Protein AF-A0A3G2S9X3-F1 (afdb_monomer_lite)

Structure (mmCIF, N/CA/C/O backbone):
data_AF-A0A3G2S9X3-F1
#
_entry.id   AF-A0A3G2S9X3-F1
#
loop_
_atom_site.group_PDB
_atom_site.id
_atom_site.type_symbol
_atom_site.label_atom_id
_atom_site.label_alt_id
_atom_site.label_comp_id
_atom_site.label_asym_id
_atom_site.label_entity_id
_atom_site.label_seq_id
_atom_site.pdbx_PDB_ins_code
_atom_site.Cartn_x
_atom_site.Cartn_y
_atom_site.Cartn_z
_atom_site.occupancy
_atom_site.B_iso_or_equiv
_atom_site.auth_seq_id
_atom_site.auth_comp_id
_atom_site.auth_asym_id
_atom_site.auth_atom_id
_atom_site.pdbx_PDB_model_num
ATOM 1 N N . MET A 1 1 ? -8.229 -11.318 -9.886 1.00 71.12 1 MET A N 1
ATOM 2 C CA . MET A 1 1 ? -8.737 -10.487 -8.772 1.00 71.12 1 MET A CA 1
ATOM 3 C C . MET A 1 1 ? -7.816 -9.281 -8.683 1.00 71.12 1 MET A C 1
ATOM 5 O O . MET A 1 1 ? -6.635 -9.478 -8.945 1.00 71.12 1 MET A O 1
ATOM 9 N N . ARG A 1 2 ? -8.326 -8.063 -8.443 1.00 91.00 2 ARG A N 1
ATOM 10 C CA . ARG A 1 2 ? -7.449 -6.894 -8.234 1.00 91.00 2 ARG A CA 1
ATOM 11 C C . ARG A 1 2 ? -6.650 -7.104 -6.945 1.00 91.00 2 ARG A C 1
ATOM 13 O O . ARG A 1 2 ? -7.137 -7.800 -6.057 1.00 91.00 2 ARG A O 1
ATOM 20 N N . ALA A 1 3 ? -5.446 -6.547 -6.879 1.00 94.81 3 ALA A N 1
ATOM 21 C CA . ALA A 1 3 ? -4.681 -6.557 -5.642 1.00 94.81 3 ALA A CA 1
ATOM 22 C C . ALA A 1 3 ? -5.363 -5.665 -4.596 1.00 94.81 3 ALA A C 1
ATOM 24 O O . ALA A 1 3 ? -6.013 -4.675 -4.946 1.00 94.81 3 ALA A O 1
ATOM 25 N N . GLU A 1 4 ? -5.216 -6.028 -3.329 1.00 97.75 4 GLU A N 1
ATOM 26 C CA . GLU A 1 4 ? -5.650 -5.228 -2.184 1.00 97.75 4 GLU A CA 1
ATOM 27 C C . GLU A 1 4 ? -4.461 -4.425 -1.634 1.00 97.75 4 GLU A C 1
ATOM 29 O O . GLU A 1 4 ? -3.294 -4.757 -1.858 1.00 97.75 4 GLU A O 1
ATOM 34 N N . TYR A 1 5 ? -4.743 -3.323 -0.947 1.00 98.19 5 TYR A N 1
ATOM 35 C CA . TYR A 1 5 ? -3.715 -2.395 -0.466 1.00 98.19 5 TYR A CA 1
ATOM 36 C C . TYR A 1 5 ? -3.790 -2.310 1.053 1.00 98.19 5 TYR A C 1
ATOM 38 O O . TYR A 1 5 ? -4.883 -2.207 1.600 1.00 98.19 5 TYR A O 1
ATOM 46 N N . ILE A 1 6 ? -2.651 -2.357 1.737 1.00 98.00 6 ILE A N 1
ATOM 47 C CA . ILE A 1 6 ? -2.575 -2.358 3.200 1.00 98.00 6 ILE A CA 1
ATOM 48 C C . ILE A 1 6 ? -1.717 -1.180 3.644 1.00 98.00 6 ILE A C 1
ATOM 50 O O . ILE A 1 6 ? -0.572 -1.048 3.221 1.00 98.00 6 ILE A O 1
ATOM 54 N N . ILE A 1 7 ? -2.265 -0.337 4.506 1.00 96.00 7 ILE A N 1
ATOM 55 C CA . ILE A 1 7 ? -1.571 0.774 5.142 1.00 96.00 7 ILE A CA 1
ATOM 56 C C . ILE A 1 7 ? -1.392 0.409 6.612 1.00 96.00 7 ILE A C 1
ATOM 58 O O . ILE A 1 7 ? -2.348 0.491 7.384 1.00 96.00 7 ILE A O 1
ATOM 62 N N . GLU A 1 8 ? -0.179 0.014 6.997 1.00 93.94 8 GLU A N 1
ATOM 63 C CA . GLU A 1 8 ? 0.153 -0.164 8.410 1.00 93.94 8 GLU A CA 1
ATOM 64 C C . GLU A 1 8 ? 0.336 1.218 9.034 1.00 93.94 8 GLU A C 1
ATOM 66 O O . GLU A 1 8 ? 1.231 1.984 8.655 1.00 93.94 8 GLU A O 1
ATOM 71 N N . HIS A 1 9 ? -0.539 1.556 9.976 1.00 89.56 9 HIS A N 1
ATOM 72 C CA . HIS A 1 9 ? -0.408 2.761 10.772 1.00 89.56 9 HIS A CA 1
ATOM 73 C C . HIS A 1 9 ? 0.752 2.588 11.760 1.00 89.56 9 HIS A C 1
ATOM 75 O O . HIS A 1 9 ? 0.787 1.626 12.519 1.00 89.56 9 HIS A O 1
ATOM 81 N N . MET A 1 10 ? 1.734 3.491 11.721 1.00 81.88 10 MET A N 1
ATOM 82 C CA . MET A 1 10 ? 2.989 3.360 12.481 1.00 81.88 10 MET A CA 1
ATOM 83 C C . MET A 1 10 ? 3.219 4.522 13.449 1.00 81.88 10 MET A C 1
ATOM 85 O O . MET A 1 10 ? 4.367 4.842 13.758 1.00 81.88 10 MET A O 1
ATOM 89 N N . GLU A 1 11 ? 2.148 5.180 13.889 1.00 75.12 11 GLU A N 1
ATOM 90 C CA . GLU A 1 11 ? 2.255 6.233 14.895 1.00 75.12 11 GLU A CA 1
ATOM 91 C C . GLU A 1 11 ? 2.205 5.658 16.307 1.00 75.12 11 GLU A C 1
ATOM 93 O O . GLU A 1 11 ? 1.499 4.689 16.594 1.00 75.12 11 GLU A O 1
ATOM 98 N N . GLU A 1 12 ? 2.985 6.272 17.191 1.00 64.56 12 GLU A N 1
ATOM 99 C CA . GLU A 1 12 ? 2.954 5.988 18.619 1.00 64.56 12 GLU A CA 1
ATOM 100 C C . GLU A 1 12 ? 1.709 6.652 19.218 1.00 64.56 12 GLU A C 1
ATOM 102 O O . GLU A 1 12 ? 1.729 7.819 19.606 1.00 64.56 12 GLU A O 1
ATOM 107 N N . ASP A 1 13 ? 0.608 5.909 19.274 1.00 62.22 13 ASP A N 1
ATOM 108 C CA . ASP A 1 13 ? -0.580 6.325 20.012 1.00 62.22 13 ASP A CA 1
ATOM 109 C C . ASP A 1 13 ? -0.404 5.948 21.496 1.00 62.22 13 ASP A C 1
ATOM 111 O O . ASP A 1 13 ? -0.333 4.768 21.853 1.00 62.22 13 ASP A O 1
ATOM 115 N N . GLU A 1 14 ? -0.342 6.942 22.388 1.00 59.84 14 GLU A N 1
ATOM 116 C CA . GLU A 1 14 ? -0.457 6.687 23.827 1.00 59.84 14 GLU A CA 1
ATOM 117 C C . GLU A 1 14 ? -1.850 6.081 24.118 1.00 59.84 14 GLU A C 1
ATOM 119 O O . GLU A 1 14 ? -2.853 6.667 23.707 1.00 59.84 14 GLU A O 1
ATOM 124 N N . PRO A 1 15 ? -1.961 4.946 24.842 1.00 58.59 15 PRO A N 1
ATOM 125 C CA . PRO A 1 15 ? -3.217 4.188 24.958 1.00 58.59 15 PRO A CA 1
ATOM 126 C C . PRO A 1 15 ? -4.421 4.976 25.494 1.00 58.59 15 PRO A C 1
ATOM 128 O O . PRO A 1 15 ? -5.562 4.645 25.183 1.00 58.59 15 PRO A O 1
ATOM 131 N N . GLU A 1 16 ? -4.157 6.006 26.299 1.00 60.56 16 GLU A N 1
ATOM 132 C CA . GLU A 1 16 ? -5.159 6.858 26.952 1.00 60.56 16 GLU A CA 1
ATOM 133 C C . GLU A 1 16 ? -5.215 8.276 26.352 1.00 60.56 16 GLU A C 1
ATOM 135 O O . GLU A 1 16 ? -6.002 9.115 26.798 1.00 60.56 16 GLU A O 1
ATOM 140 N N . ALA A 1 17 ? -4.371 8.578 25.359 1.00 61.97 17 ALA A N 1
ATOM 141 C CA . ALA A 1 17 ? -4.366 9.878 24.707 1.00 61.97 17 ALA A CA 1
ATOM 142 C C . ALA A 1 17 ? -5.480 9.965 23.650 1.00 61.97 17 ALA A C 1
ATOM 144 O O . ALA A 1 17 ? -5.830 8.971 23.006 1.00 61.97 17 ALA A O 1
ATOM 145 N N . PRO A 1 18 ? -6.064 11.159 23.440 1.00 62.41 18 PRO A N 1
ATOM 146 C CA . PRO A 1 18 ? -6.978 11.369 22.327 1.00 62.41 18 PRO A CA 1
ATOM 147 C C . PRO A 1 18 ? -6.265 11.086 21.003 1.00 62.41 18 PRO A C 1
ATOM 149 O O . PRO A 1 18 ? -5.075 11.369 20.871 1.00 62.41 18 PRO A O 1
ATOM 152 N N . ALA A 1 19 ? -7.012 10.584 20.015 1.00 65.00 19 ALA A N 1
ATOM 153 C CA . ALA A 1 19 ? -6.486 10.330 18.677 1.00 65.00 19 ALA A CA 1
ATOM 154 C C . ALA A 1 19 ? -5.770 11.578 18.150 1.00 65.00 19 ALA A C 1
ATOM 156 O O . ALA A 1 19 ? -6.412 12.596 17.866 1.00 65.00 19 ALA A O 1
ATOM 157 N N . HIS A 1 20 ? -4.449 11.507 18.005 1.00 66.81 20 HIS A N 1
ATOM 158 C CA . HIS A 1 20 ? -3.678 12.579 17.397 1.00 66.81 20 HIS A CA 1
ATOM 159 C C . HIS A 1 20 ? -3.502 12.278 15.911 1.00 66.81 20 HIS A C 1
ATOM 161 O O . HIS A 1 20 ? -2.420 11.963 15.425 1.00 66.81 20 HIS A O 1
ATOM 167 N N . PHE A 1 21 ? -4.610 12.370 15.180 1.00 72.00 21 PHE A N 1
ATOM 168 C CA . PHE A 1 21 ? -4.613 12.167 13.740 1.00 72.00 21 PHE A CA 1
ATOM 169 C C . PHE A 1 21 ? -4.609 13.530 13.040 1.00 72.00 21 PHE A C 1
ATOM 171 O O . PHE A 1 21 ? -5.655 14.190 12.978 1.00 72.00 21 PHE A O 1
ATOM 178 N N . PRO A 1 22 ? -3.454 14.024 12.558 1.00 77.50 22 PRO A N 1
ATOM 179 C CA . PRO A 1 22 ? -3.394 15.368 12.016 1.00 77.50 22 PRO A CA 1
ATOM 180 C C . PRO A 1 22 ? -4.276 15.466 10.756 1.00 77.50 22 PRO A C 1
ATOM 182 O O . PRO A 1 22 ? -4.321 14.523 9.961 1.00 77.50 22 PRO A O 1
ATOM 185 N N . PRO A 1 23 ? -4.965 16.600 10.514 1.00 81.12 23 PRO A N 1
ATOM 186 C CA . PRO A 1 23 ? -5.932 16.712 9.417 1.00 81.12 23 PRO A CA 1
ATOM 187 C C . PRO A 1 23 ? -5.382 16.353 8.033 1.00 81.12 23 PRO A C 1
ATOM 189 O O . PRO A 1 23 ? -6.117 15.859 7.183 1.00 81.12 23 PRO A O 1
ATOM 192 N N . TRP A 1 24 ? -4.091 16.583 7.798 1.00 82.75 24 TRP A N 1
ATOM 193 C CA . TRP A 1 24 ? -3.445 16.259 6.531 1.00 82.75 24 TRP A CA 1
ATOM 194 C C . TRP A 1 24 ? -3.294 14.744 6.314 1.00 82.75 24 TRP A C 1
ATOM 196 O O . TRP A 1 24 ? -3.489 14.288 5.191 1.00 82.75 24 TRP A O 1
ATOM 206 N N . ALA A 1 25 ? -3.066 13.948 7.366 1.00 83.31 25 ALA A N 1
ATOM 207 C CA . ALA A 1 25 ? -2.985 12.488 7.253 1.00 83.31 25 ALA A CA 1
ATOM 208 C C . ALA A 1 25 ? -4.346 11.899 6.847 1.00 83.31 25 ALA A C 1
ATOM 210 O O . ALA A 1 25 ? -4.430 10.943 6.077 1.00 83.31 25 ALA A O 1
ATOM 211 N N . LEU A 1 26 ? -5.438 12.536 7.287 1.00 85.56 26 LEU A N 1
ATOM 212 C CA . LEU A 1 26 ? -6.794 12.175 6.868 1.00 85.56 26 LEU A CA 1
ATOM 213 C C . LEU A 1 26 ? -7.038 12.481 5.398 1.00 85.56 26 LEU A C 1
ATOM 215 O O . LEU A 1 26 ? -7.722 11.715 4.716 1.00 85.56 26 LEU A O 1
ATOM 219 N N . LEU A 1 27 ? -6.484 13.583 4.899 1.00 87.12 27 LEU A N 1
ATOM 220 C CA . LEU A 1 27 ? -6.549 13.894 3.478 1.00 87.12 27 LEU A CA 1
ATOM 221 C C . LEU A 1 27 ? -5.772 12.861 2.658 1.00 87.12 27 LEU A C 1
ATOM 223 O O . LEU A 1 27 ? -6.324 12.380 1.673 1.00 87.12 27 LEU A O 1
ATOM 227 N N . GLU A 1 28 ? -4.578 12.451 3.092 1.00 89.50 28 GLU A N 1
ATOM 228 C CA . GLU A 1 28 ? -3.811 11.392 2.421 1.00 89.50 28 GLU A CA 1
ATOM 229 C C . GLU A 1 28 ? -4.573 10.063 2.390 1.00 89.50 28 GLU A C 1
ATOM 231 O O . GLU A 1 28 ? -4.748 9.476 1.324 1.00 89.50 28 GLU A O 1
ATOM 236 N N . TYR A 1 29 ? -5.118 9.619 3.524 1.00 91.25 29 TYR A N 1
ATOM 237 C CA . TYR A 1 29 ? -5.903 8.381 3.593 1.00 91.25 29 TYR A CA 1
ATOM 238 C C . TYR A 1 29 ? -7.110 8.401 2.658 1.00 91.25 29 TYR A C 1
ATOM 240 O O . TYR A 1 29 ? -7.372 7.440 1.935 1.00 91.25 29 TYR A O 1
ATOM 248 N N . ARG A 1 30 ? -7.837 9.519 2.621 1.00 89.75 30 ARG A N 1
ATOM 249 C CA . ARG A 1 30 ? -8.960 9.689 1.694 1.00 89.75 30 ARG A CA 1
ATOM 250 C C . ARG A 1 30 ? -8.488 9.709 0.241 1.00 89.75 30 ARG A C 1
ATOM 252 O O . ARG A 1 30 ? -9.157 9.144 -0.622 1.00 89.75 30 ARG A O 1
ATOM 259 N N . HIS A 1 31 ? -7.344 10.327 -0.037 1.00 90.50 31 HIS A N 1
ATOM 260 C CA . HIS A 1 31 ? -6.774 10.403 -1.377 1.00 90.50 31 HIS A CA 1
ATOM 261 C C . HIS A 1 31 ? -6.345 9.029 -1.903 1.00 90.50 31 HIS A C 1
ATOM 263 O O . HIS A 1 31 ? -6.630 8.714 -3.060 1.00 90.50 31 HIS A O 1
ATOM 269 N N . MET A 1 32 ? -5.789 8.166 -1.044 1.00 93.69 32 MET A N 1
ATOM 270 C CA . MET A 1 32 ? -5.475 6.770 -1.376 1.00 93.69 32 MET A CA 1
ATOM 271 C C . MET A 1 32 ? -6.695 6.033 -1.933 1.00 93.69 32 MET A C 1
ATOM 273 O O . MET A 1 32 ? -6.597 5.375 -2.968 1.00 93.69 32 MET A O 1
ATOM 277 N N . LEU A 1 33 ? -7.869 6.192 -1.310 1.00 93.88 33 LEU A N 1
ATOM 278 C CA . LEU A 1 33 ? -9.096 5.546 -1.787 1.00 93.88 33 LEU A CA 1
ATOM 279 C C . LEU A 1 33 ? -9.441 5.964 -3.219 1.00 93.88 33 LEU A C 1
ATOM 281 O O . LEU A 1 33 ? -9.887 5.139 -4.018 1.00 93.88 33 LEU A O 1
ATOM 285 N N . TYR A 1 34 ? -9.212 7.228 -3.566 1.00 91.62 34 TYR A N 1
ATOM 286 C CA . TYR A 1 34 ? -9.429 7.724 -4.920 1.00 91.62 34 TYR A CA 1
ATOM 287 C C . TYR A 1 34 ? -8.356 7.275 -5.906 1.00 91.62 34 TYR A C 1
ATOM 289 O O . TYR A 1 34 ? -8.697 6.955 -7.039 1.00 91.62 34 TYR A O 1
ATOM 297 N N . HIS A 1 35 ? -7.087 7.225 -5.500 1.00 91.62 35 HIS A N 1
ATOM 298 C CA . HIS A 1 35 ? -6.012 6.690 -6.336 1.00 91.62 35 HIS A CA 1
ATOM 299 C C . HIS A 1 35 ? -6.238 5.224 -6.706 1.00 91.62 35 HIS A C 1
ATOM 301 O O . HIS A 1 35 ? -6.031 4.842 -7.860 1.00 91.62 35 HIS A O 1
ATOM 307 N N . VAL A 1 36 ? -6.688 4.419 -5.742 1.00 94.12 36 VAL A N 1
ATOM 308 C CA . VAL A 1 36 ? -6.965 2.995 -5.948 1.00 94.12 36 VAL A CA 1
ATOM 309 C C . VAL A 1 36 ? -8.227 2.782 -6.785 1.00 94.12 36 VAL A C 1
ATOM 311 O O . VAL A 1 36 ? -8.222 1.976 -7.720 1.00 94.12 36 VAL A O 1
ATOM 314 N N . GLY A 1 37 ? -9.304 3.507 -6.477 1.00 92.75 37 GLY A N 1
ATOM 315 C CA . GLY A 1 37 ? -10.572 3.436 -7.201 1.00 92.75 37 GLY A CA 1
ATOM 316 C C . GLY A 1 37 ? -11.391 2.156 -6.963 1.00 92.75 37 GLY A C 1
ATOM 317 O O . GLY A 1 37 ? -10.935 1.182 -6.361 1.00 92.75 37 GLY A O 1
ATOM 318 N N . GLU A 1 38 ? -12.637 2.152 -7.441 1.00 93.12 38 GLU A N 1
ATOM 319 C CA . GLU A 1 38 ? -13.632 1.103 -7.154 1.00 93.12 38 GLU A CA 1
ATOM 320 C C . GLU A 1 38 ? -13.230 -0.326 -7.577 1.00 93.12 38 GLU A C 1
ATOM 322 O O . GLU A 1 38 ? -12.599 -0.541 -8.607 1.00 93.12 38 GLU A O 1
ATOM 327 N N . GLY A 1 39 ? -13.674 -1.339 -6.824 1.00 93.38 39 GLY A N 1
ATOM 328 C CA . GLY A 1 39 ? -13.473 -2.757 -7.172 1.00 93.38 39 GLY A CA 1
ATOM 329 C C . GLY A 1 39 ? -12.304 -3.447 -6.462 1.00 93.38 39 GLY A C 1
ATOM 330 O O . GLY A 1 39 ? -11.973 -4.576 -6.814 1.00 93.38 39 GLY A O 1
ATOM 331 N N . THR A 1 40 ? -11.706 -2.790 -5.470 1.00 95.62 40 THR A N 1
ATOM 332 C CA . THR A 1 40 ? -10.766 -3.383 -4.507 1.00 95.62 40 THR A CA 1
ATOM 333 C C . THR A 1 40 ? -10.899 -2.691 -3.140 1.00 95.62 40 THR A C 1
ATOM 335 O O . THR A 1 40 ? -11.741 -1.792 -2.982 1.00 95.62 40 THR A O 1
ATOM 338 N N . THR A 1 41 ? -10.099 -3.122 -2.166 1.00 97.25 41 THR A N 1
ATOM 339 C CA . THR A 1 41 ? -10.134 -2.674 -0.772 1.00 97.25 41 THR A CA 1
ATOM 340 C C . THR A 1 41 ? -8.782 -2.109 -0.339 1.00 97.25 41 THR A C 1
ATOM 342 O O . THR A 1 41 ? -7.725 -2.637 -0.691 1.00 97.25 41 THR A O 1
ATOM 345 N N . VAL A 1 42 ? -8.832 -1.024 0.436 1.00 97.31 42 VAL A N 1
ATOM 346 C CA . VAL A 1 42 ? -7.700 -0.499 1.206 1.00 97.31 42 VAL A CA 1
ATOM 347 C C . VAL A 1 42 ? -7.914 -0.830 2.685 1.00 97.31 42 VAL A C 1
ATOM 349 O O . VAL A 1 42 ? -8.914 -0.426 3.278 1.00 97.31 42 VAL A O 1
ATOM 352 N N . HIS A 1 43 ? -6.991 -1.574 3.279 1.00 97.56 43 HIS A N 1
ATOM 353 C CA . HIS A 1 43 ? -7.000 -1.952 4.688 1.00 97.56 43 HIS A CA 1
ATOM 354 C C . HIS A 1 43 ? -6.094 -0.998 5.456 1.00 97.56 43 HIS A C 1
ATOM 356 O O . HIS A 1 43 ? -4.914 -0.891 5.141 1.00 97.56 43 HIS A O 1
ATOM 362 N N . PHE A 1 44 ? -6.627 -0.323 6.466 1.00 95.12 44 PHE A N 1
ATOM 363 C CA . PHE A 1 44 ? -5.832 0.456 7.411 1.00 95.12 44 PHE A CA 1
ATOM 364 C C . PHE A 1 44 ? -5.675 -0.372 8.683 1.00 95.12 44 PHE A C 1
ATOM 366 O O . PHE A 1 44 ? -6.674 -0.694 9.326 1.00 95.12 44 PHE A O 1
ATOM 373 N N . THR A 1 45 ? -4.447 -0.766 9.001 1.00 95.25 45 THR A N 1
ATOM 374 C CA . THR A 1 45 ? -4.110 -1.715 10.072 1.00 95.25 45 THR A CA 1
ATOM 375 C C . THR A 1 45 ? -3.301 -1.046 11.176 1.00 95.25 45 THR A C 1
ATOM 377 O O . THR A 1 45 ? -2.811 0.068 10.999 1.00 95.25 45 THR A O 1
ATOM 380 N N . ALA A 1 46 ? -3.179 -1.723 12.322 1.00 92.25 46 ALA A N 1
ATOM 381 C CA . ALA A 1 46 ? -2.481 -1.237 13.515 1.00 92.25 46 ALA A CA 1
ATOM 382 C C . ALA A 1 46 ? -3.002 0.115 14.046 1.00 92.25 46 ALA A C 1
ATOM 384 O O . ALA A 1 46 ? -2.252 0.920 14.594 1.00 92.25 46 ALA A O 1
ATOM 385 N N . LEU A 1 47 ? -4.301 0.385 13.889 1.00 89.31 47 LEU A N 1
ATOM 386 C CA . LEU A 1 47 ? -4.919 1.599 14.418 1.00 89.31 47 LEU A CA 1
ATOM 387 C C . LEU A 1 47 ? -5.202 1.452 15.917 1.00 89.31 47 LEU A C 1
ATOM 389 O O . LEU A 1 47 ? -5.769 0.451 16.358 1.00 89.31 47 LEU A O 1
ATOM 393 N N . SER A 1 48 ? -4.908 2.483 16.711 1.00 86.69 48 SER A N 1
ATOM 394 C CA . SER A 1 48 ? -5.415 2.534 18.083 1.00 86.69 48 SER A CA 1
ATOM 395 C C . SER A 1 48 ? -6.942 2.620 18.112 1.00 86.69 48 SER A C 1
ATOM 397 O O . SER A 1 48 ? -7.605 2.988 17.134 1.00 86.69 48 SER A O 1
ATOM 399 N N . ARG A 1 49 ? -7.530 2.333 19.279 1.00 84.06 49 ARG A N 1
ATOM 400 C CA . ARG A 1 49 ? -8.979 2.459 19.462 1.00 84.06 49 ARG A CA 1
ATOM 401 C C . ARG A 1 49 ? -9.469 3.883 19.185 1.00 84.06 49 ARG A C 1
ATOM 403 O O . ARG A 1 49 ? -10.501 4.050 18.538 1.00 84.06 49 ARG A O 1
ATOM 410 N N . ALA A 1 50 ? -8.715 4.884 19.634 1.00 82.44 50 ALA A N 1
ATOM 411 C CA . ALA A 1 50 ? -9.037 6.284 19.403 1.00 82.44 50 ALA A CA 1
ATOM 412 C C . ALA A 1 50 ? -8.996 6.624 17.900 1.00 82.44 50 ALA A C 1
ATOM 414 O O . ALA A 1 50 ? -9.923 7.255 17.384 1.00 82.44 50 ALA A O 1
ATOM 415 N N . SER A 1 51 ? -7.969 6.155 17.183 1.00 85.50 51 SER A N 1
ATOM 416 C CA . SER A 1 51 ? -7.822 6.354 15.736 1.00 85.50 51 SER A CA 1
ATOM 417 C C . SER A 1 51 ? -8.939 5.674 14.935 1.00 85.50 51 SER A C 1
ATOM 419 O O . SER A 1 51 ? -9.458 6.269 13.991 1.00 85.50 51 SER A O 1
ATOM 421 N N . LEU A 1 52 ? -9.390 4.479 15.338 1.00 88.38 52 LEU A N 1
ATOM 422 C CA . LEU A 1 52 ? -10.539 3.805 14.719 1.00 88.38 52 LEU A CA 1
ATOM 423 C C . LEU A 1 52 ? -11.824 4.631 14.806 1.00 88.38 52 LEU A C 1
ATOM 425 O O . LEU A 1 52 ? -12.496 4.830 13.792 1.00 88.38 52 LEU A O 1
ATOM 429 N N . ASP A 1 53 ? -12.169 5.112 16.002 1.00 84.88 53 ASP A N 1
ATOM 430 C CA . ASP A 1 53 ? -13.398 5.880 16.212 1.00 84.88 53 ASP A CA 1
ATOM 431 C C . ASP A 1 53 ? -13.348 7.211 15.426 1.00 84.88 53 ASP A C 1
ATOM 433 O O . ASP A 1 53 ? -14.319 7.576 14.753 1.00 84.88 53 ASP A O 1
ATOM 437 N N . ALA A 1 54 ? -12.191 7.888 15.414 1.00 84.19 54 ALA A N 1
ATOM 438 C CA . ALA A 1 54 ? -11.975 9.119 14.650 1.00 84.19 54 ALA A CA 1
ATOM 439 C C . ALA A 1 54 ? -12.063 8.905 13.128 1.00 84.19 54 ALA A C 1
ATOM 441 O O . ALA A 1 54 ? -12.730 9.672 12.427 1.00 84.19 54 ALA A O 1
ATOM 442 N N . LEU A 1 55 ? -11.427 7.853 12.601 1.00 87.50 55 LEU A N 1
ATOM 443 C CA . LEU A 1 55 ? -11.447 7.532 11.173 1.00 87.50 55 LEU A CA 1
ATOM 444 C C . LEU A 1 55 ? -12.828 7.068 10.711 1.00 87.50 55 LEU A C 1
ATOM 446 O O . LEU A 1 55 ? -13.255 7.442 9.618 1.00 87.50 55 LEU A O 1
ATOM 450 N N . HIS A 1 56 ? -13.564 6.319 11.537 1.00 87.88 56 HIS A N 1
ATOM 451 C CA . HIS A 1 56 ? -14.945 5.953 11.234 1.00 87.88 56 HIS A CA 1
ATOM 452 C C . HIS A 1 56 ? -15.837 7.178 11.061 1.00 87.88 56 HIS A C 1
ATOM 454 O O . HIS A 1 56 ? -16.605 7.241 10.098 1.00 87.88 56 HIS A O 1
ATOM 460 N N . GLU A 1 57 ? -15.740 8.149 11.967 1.00 85.94 57 GLU A N 1
ATOM 461 C CA . GLU A 1 57 ? -16.514 9.382 11.858 1.00 85.94 57 GLU A CA 1
ATOM 462 C C . GLU A 1 57 ? -16.070 10.210 10.649 1.00 85.94 57 GLU A C 1
ATOM 464 O O . GLU A 1 57 ? -16.894 10.639 9.839 1.00 85.94 57 GLU A O 1
ATOM 469 N N . ALA A 1 58 ? -14.760 10.355 10.453 1.00 84.69 58 ALA A N 1
ATOM 470 C CA . ALA A 1 58 ? -14.223 11.078 9.316 1.00 84.69 58 ALA A CA 1
ATOM 471 C C . ALA A 1 58 ? -14.660 10.458 7.979 1.00 84.69 58 ALA A C 1
ATOM 473 O O . ALA A 1 58 ? -15.081 11.175 7.076 1.00 84.69 58 ALA A O 1
ATOM 474 N N . PHE A 1 59 ? -14.612 9.139 7.812 1.00 83.50 59 PHE A N 1
ATOM 475 C CA . PHE A 1 59 ? -14.926 8.498 6.530 1.00 83.50 59 PHE A CA 1
ATOM 476 C C . PHE A 1 59 ? -16.436 8.433 6.240 1.00 83.50 59 PHE A C 1
ATOM 478 O O . PHE A 1 59 ? -16.821 8.219 5.091 1.00 83.50 59 PHE A O 1
ATOM 485 N N . ARG A 1 60 ? -17.302 8.664 7.238 1.00 82.62 60 ARG A N 1
ATOM 486 C CA . ARG A 1 60 ? -18.750 8.856 7.027 1.00 82.62 60 ARG A CA 1
ATOM 487 C C . ARG A 1 60 ? -19.087 10.203 6.408 1.00 82.62 60 ARG A C 1
ATOM 489 O O . ARG A 1 60 ? -20.127 10.330 5.762 1.00 82.62 60 ARG A O 1
ATOM 496 N N . GLN A 1 61 ? -18.242 11.208 6.616 1.00 79.88 61 GLN A N 1
ATOM 497 C CA . GLN A 1 61 ? -18.462 12.510 6.009 1.00 79.88 61 GLN A CA 1
ATOM 498 C C . GLN A 1 61 ? -18.301 12.396 4.489 1.00 79.88 61 GLN A C 1
ATOM 500 O O . GLN A 1 61 ? -17.326 11.800 4.020 1.00 79.88 61 GLN A O 1
ATOM 505 N N . PRO A 1 62 ? -19.232 12.967 3.707 1.00 70.88 62 PRO A N 1
ATOM 506 C CA . PRO A 1 62 ? -19.162 12.902 2.260 1.00 70.88 62 PRO A CA 1
ATOM 507 C C . PRO A 1 62 ? -17.858 13.533 1.777 1.00 70.88 62 PRO A C 1
ATOM 509 O O . PRO A 1 62 ? -17.524 14.671 2.111 1.00 70.88 62 PRO A O 1
ATOM 512 N N . LEU A 1 63 ? -17.119 12.770 0.982 1.00 66.31 63 LEU A N 1
ATOM 513 C CA . LEU A 1 63 ? -15.937 13.266 0.302 1.00 66.31 63 LEU A CA 1
ATOM 514 C C . LEU A 1 63 ? -16.366 14.200 -0.839 1.00 66.31 63 LEU A C 1
ATOM 516 O O . LEU A 1 63 ? -17.414 13.963 -1.453 1.00 66.31 63 LEU A O 1
ATOM 520 N N . PRO A 1 64 ? -15.579 15.243 -1.161 1.00 68.19 64 PRO A N 1
ATOM 521 C CA . PRO A 1 64 ? -15.822 16.039 -2.353 1.00 68.19 64 PRO A CA 1
ATOM 522 C C . PRO A 1 64 ? -15.938 15.113 -3.570 1.00 68.19 64 PRO A C 1
ATOM 524 O O . PRO A 1 64 ? -15.098 14.223 -3.729 1.00 68.19 64 PRO A O 1
ATOM 527 N N . PRO A 1 65 ? -16.960 15.277 -4.422 1.00 66.25 65 PRO A N 1
ATOM 528 C CA . PRO A 1 65 ? -17.106 14.434 -5.594 1.00 66.25 65 PRO A CA 1
ATOM 529 C C . PRO A 1 65 ? -15.906 14.653 -6.518 1.00 66.25 65 PRO A C 1
ATOM 531 O O . PRO A 1 65 ? -15.784 15.686 -7.175 1.00 66.25 65 PRO A O 1
ATOM 534 N N . LEU A 1 66 ? -15.008 13.671 -6.557 1.00 72.88 66 LEU A N 1
ATOM 535 C CA . LEU A 1 66 ? -14.028 13.537 -7.622 1.00 72.88 66 LEU A CA 1
ATOM 536 C C . LEU A 1 66 ? -14.662 12.770 -8.783 1.00 72.88 66 LEU A C 1
ATOM 538 O O . LEU A 1 66 ? -15.671 12.081 -8.635 1.00 72.88 66 LEU A O 1
ATOM 542 N N . THR A 1 67 ? -14.060 12.885 -9.960 1.00 69.50 67 THR A N 1
ATOM 543 C CA . THR A 1 67 ? -14.541 12.235 -11.189 1.00 69.50 67 THR A CA 1
ATOM 544 C C . THR A 1 67 ? -14.527 10.705 -11.116 1.00 69.50 67 THR A C 1
ATOM 546 O O . THR A 1 67 ? -15.209 10.053 -11.903 1.00 69.50 67 THR A O 1
ATOM 549 N N . GLN A 1 68 ? -13.775 10.131 -10.172 1.00 79.25 68 GLN A N 1
ATOM 550 C CA . GLN A 1 68 ? -13.625 8.694 -9.955 1.00 79.25 68 GLN A CA 1
ATOM 551 C C . GLN A 1 68 ? -14.256 8.256 -8.630 1.00 79.25 68 GLN A C 1
ATOM 553 O O . GLN A 1 68 ? -14.163 8.955 -7.619 1.00 79.25 68 GLN A O 1
ATOM 558 N N . LYS A 1 69 ? -14.876 7.072 -8.626 1.00 88.88 69 LYS A N 1
ATOM 559 C CA . LYS A 1 69 ? -15.402 6.457 -7.404 1.00 88.88 69 LYS A CA 1
ATOM 560 C C . LYS A 1 69 ? -14.258 5.892 -6.556 1.00 88.88 69 LYS A C 1
ATOM 562 O O . LYS A 1 69 ? -13.371 5.253 -7.126 1.00 88.88 69 LYS A O 1
ATOM 567 N N . PRO A 1 70 ? -14.286 6.078 -5.227 1.00 91.88 70 PRO A N 1
ATOM 568 C CA . PRO A 1 70 ? -13.239 5.578 -4.348 1.00 91.88 70 PRO A CA 1
ATOM 569 C C . PRO A 1 70 ? -13.289 4.049 -4.201 1.00 91.88 70 PRO A C 1
ATOM 571 O O . PRO A 1 70 ? -14.321 3.410 -4.428 1.00 91.88 70 PRO A O 1
ATOM 574 N N . ALA A 1 71 ? -12.165 3.471 -3.785 1.00 94.06 71 ALA A N 1
ATOM 575 C CA . ALA A 1 71 ? -12.075 2.098 -3.309 1.00 94.06 71 ALA A CA 1
ATOM 576 C C . ALA A 1 71 ? -12.914 1.881 -2.040 1.00 94.06 71 ALA A C 1
ATOM 578 O O . ALA A 1 71 ? -13.275 2.826 -1.331 1.00 94.06 71 ALA A O 1
ATOM 579 N N . ARG A 1 72 ? -13.197 0.612 -1.729 1.00 94.75 72 ARG A N 1
ATOM 580 C CA . ARG A 1 72 ? -13.689 0.250 -0.396 1.00 94.75 72 ARG A CA 1
ATOM 581 C C . ARG A 1 72 ? -12.554 0.404 0.608 1.00 94.75 72 ARG A C 1
ATOM 583 O O . ARG A 1 72 ? -11.383 0.332 0.238 1.00 94.75 72 ARG A O 1
ATOM 590 N N . PHE A 1 73 ? -12.906 0.574 1.872 1.00 95.19 73 PHE A N 1
ATOM 591 C CA . PHE A 1 73 ? -11.932 0.593 2.950 1.00 95.19 73 PHE A CA 1
ATOM 592 C C . PHE A 1 73 ? -12.385 -0.288 4.107 1.00 95.19 73 PHE A C 1
ATOM 594 O O . PHE A 1 73 ? -13.584 -0.460 4.333 1.00 95.19 73 PHE A O 1
ATOM 601 N N . GLU A 1 74 ? -11.414 -0.799 4.852 1.00 96.31 74 GLU A N 1
ATOM 602 C CA . GLU A 1 74 ? -11.619 -1.459 6.136 1.00 96.31 74 GLU A CA 1
ATOM 603 C C . GLU A 1 74 ? -10.612 -0.902 7.148 1.00 96.31 74 GLU A C 1
ATOM 605 O O . GLU A 1 74 ? -9.464 -0.631 6.795 1.00 96.31 74 GLU A O 1
ATOM 610 N N . LEU A 1 75 ? -11.046 -0.718 8.394 1.00 94.94 75 LEU A N 1
ATOM 611 C CA . LEU A 1 75 ? -10.217 -0.215 9.489 1.00 94.94 75 LEU A CA 1
ATOM 612 C C . LEU A 1 75 ? -10.032 -1.333 10.521 1.00 94.94 75 LEU A C 1
ATOM 614 O O . LEU A 1 75 ? -11.023 -1.946 10.919 1.00 94.94 75 LEU A O 1
ATOM 618 N N . HIS A 1 76 ? -8.796 -1.578 10.954 1.00 95.06 76 HIS A N 1
ATOM 619 C CA . HIS A 1 76 ? -8.431 -2.693 11.833 1.00 95.06 76 HIS A CA 1
ATOM 620 C C . HIS A 1 76 ? -7.547 -2.211 12.982 1.00 95.06 76 HIS A C 1
ATOM 622 O O . HIS A 1 76 ? -6.623 -1.422 12.773 1.00 95.06 76 HIS A O 1
ATOM 628 N N . ALA A 1 77 ? -7.815 -2.714 14.189 1.00 93.62 77 ALA A N 1
ATOM 629 C CA . ALA A 1 77 ? -6.899 -2.531 15.318 1.00 93.62 77 ALA A CA 1
ATOM 630 C C . ALA A 1 77 ? -5.684 -3.461 15.192 1.00 93.62 77 ALA A C 1
ATOM 632 O O . ALA A 1 77 ? -4.587 -3.163 15.653 1.00 93.62 77 ALA A O 1
ATOM 633 N N . GLU A 1 78 ? -5.901 -4.613 14.570 1.00 95.38 78 GLU A N 1
ATOM 634 C CA . GLU A 1 78 ? -4.921 -5.650 14.322 1.00 95.38 78 GLU A CA 1
ATOM 635 C C . GLU A 1 78 ? -3.798 -5.158 13.402 1.00 95.38 78 GLU A C 1
ATOM 637 O O . GLU A 1 78 ? -4.042 -4.459 12.415 1.00 95.38 78 GLU A O 1
ATOM 642 N N . SER A 1 79 ? -2.564 -5.584 13.692 1.00 95.38 79 SER A N 1
ATOM 643 C CA . SER A 1 79 ? -1.432 -5.443 12.770 1.00 95.38 79 SER A CA 1
ATOM 644 C C . SER A 1 79 ? -1.666 -6.231 11.482 1.00 95.38 79 SER A C 1
ATOM 646 O O . SER A 1 79 ? -2.418 -7.214 11.470 1.00 95.38 79 SER A O 1
ATOM 648 N N . VAL A 1 80 ? -0.942 -5.886 10.414 1.00 96.44 80 VAL A N 1
ATOM 649 C CA . VAL A 1 80 ? -0.987 -6.632 9.146 1.00 96.44 80 VAL A CA 1
ATOM 650 C C . VAL A 1 80 ? -0.740 -8.135 9.322 1.00 96.44 80 VAL A C 1
ATOM 652 O O . VAL A 1 80 ? -1.414 -8.945 8.692 1.00 96.44 80 VAL A O 1
ATOM 655 N N . THR A 1 81 ? 0.178 -8.540 10.203 1.00 97.19 81 THR A N 1
ATOM 656 C CA . THR A 1 81 ? 0.486 -9.960 10.449 1.00 97.19 81 THR A CA 1
ATOM 657 C C . THR A 1 81 ? -0.663 -10.691 11.135 1.00 97.19 81 THR A C 1
ATOM 659 O O . THR A 1 81 ? -1.008 -11.806 10.742 1.00 97.19 81 THR A O 1
ATOM 662 N N . THR A 1 82 ? -1.290 -10.050 12.121 1.00 97.81 82 THR A N 1
ATOM 663 C CA . THR A 1 82 ? -2.447 -10.603 12.833 1.00 97.81 82 THR A CA 1
ATOM 664 C C . THR A 1 82 ? -3.645 -10.715 11.893 1.00 97.81 82 THR A C 1
ATOM 666 O O . THR A 1 82 ? -4.280 -11.769 11.824 1.00 97.81 82 THR A O 1
ATOM 669 N N . LEU A 1 83 ? -3.915 -9.667 11.107 1.00 98.12 83 LEU A N 1
ATOM 670 C CA . LEU A 1 83 ? -4.986 -9.664 10.114 1.00 98.12 83 LEU A CA 1
ATOM 671 C C . LEU A 1 83 ? -4.755 -10.737 9.040 1.00 98.12 83 LEU A C 1
ATOM 673 O O . LEU A 1 83 ? -5.671 -11.499 8.729 1.00 98.12 83 LEU A O 1
ATOM 677 N N . ALA A 1 84 ? -3.528 -10.855 8.522 1.00 98.06 84 ALA A N 1
ATOM 678 C CA . ALA A 1 84 ? -3.164 -11.882 7.551 1.00 98.06 84 ALA A CA 1
ATOM 679 C C . ALA A 1 84 ? -3.427 -13.291 8.094 1.00 98.06 84 ALA A C 1
ATOM 681 O O . ALA A 1 84 ? -4.050 -14.105 7.414 1.00 98.06 84 ALA A O 1
ATOM 682 N N . GLN A 1 85 ? -3.044 -13.567 9.344 1.00 98.00 85 GLN A N 1
ATOM 683 C CA . GLN A 1 85 ? -3.331 -14.847 9.989 1.00 98.00 85 GLN A CA 1
ATOM 684 C C . GLN A 1 85 ? -4.840 -15.113 10.101 1.00 98.00 85 GLN A C 1
ATOM 686 O O . GLN A 1 85 ? -5.296 -16.204 9.763 1.00 98.00 85 GLN A O 1
ATOM 691 N N . GLN A 1 86 ? -5.624 -14.126 10.544 1.00 98.12 86 GLN A N 1
ATOM 692 C CA . GLN A 1 86 ? -7.079 -14.254 10.697 1.00 98.12 86 GLN A CA 1
ATOM 693 C C . GLN A 1 86 ? -7.797 -14.487 9.360 1.00 98.12 86 GLN A C 1
ATOM 695 O O . GLN A 1 86 ? -8.780 -15.226 9.302 1.00 98.12 86 GLN A O 1
ATOM 700 N N . ARG A 1 87 ? -7.312 -13.861 8.283 1.00 97.69 87 ARG A N 1
ATOM 701 C CA . ARG A 1 87 ? -7.878 -13.976 6.931 1.00 97.69 87 ARG A CA 1
ATOM 702 C C . ARG A 1 87 ? -7.304 -15.148 6.127 1.00 97.69 87 ARG A C 1
ATOM 704 O O . ARG A 1 87 ? -7.818 -15.441 5.049 1.00 97.69 87 ARG A O 1
ATOM 711 N N . GLY A 1 88 ? -6.270 -15.821 6.635 1.00 97.75 88 GLY A N 1
ATOM 712 C CA . GLY A 1 88 ? -5.563 -16.886 5.922 1.00 97.75 88 GLY A CA 1
ATOM 713 C C . GLY A 1 88 ? -4.748 -16.379 4.728 1.00 97.75 88 GLY A C 1
ATOM 714 O O . GLY A 1 88 ? -4.603 -17.093 3.737 1.00 97.75 88 GLY A O 1
ATOM 715 N N . TRP A 1 89 ? -4.252 -15.142 4.788 1.00 97.31 89 TRP A N 1
ATOM 716 C CA . TRP A 1 89 ? -3.378 -14.577 3.765 1.00 97.31 89 TRP A CA 1
ATOM 717 C C . TRP A 1 89 ? -1.958 -15.122 3.906 1.00 97.31 89 TRP A C 1
ATOM 719 O O . TRP A 1 89 ? -1.372 -15.124 4.987 1.00 97.31 89 TRP A O 1
ATOM 729 N N . ASP A 1 90 ? -1.388 -15.550 2.784 1.00 96.81 90 ASP A N 1
ATOM 730 C CA . ASP A 1 90 ? 0.017 -15.934 2.710 1.00 96.81 90 ASP A CA 1
ATOM 731 C C . ASP A 1 90 ? 0.900 -14.678 2.718 1.00 96.81 90 ASP A C 1
ATOM 733 O O . ASP A 1 90 ? 0.813 -13.852 1.806 1.00 96.81 90 ASP A O 1
ATOM 737 N N . LEU A 1 91 ? 1.775 -14.550 3.722 1.00 96.88 91 LEU A N 1
ATOM 738 C CA . LEU A 1 91 ? 2.709 -13.425 3.848 1.00 96.88 91 LEU A CA 1
ATOM 739 C C . LEU A 1 91 ? 3.640 -13.306 2.632 1.00 96.88 91 LEU A C 1
ATOM 741 O O . LEU A 1 91 ? 4.024 -12.199 2.268 1.00 96.88 91 LEU A O 1
ATOM 745 N N . GLN A 1 92 ? 3.951 -14.413 1.945 1.00 97.19 92 GLN A N 1
ATOM 746 C CA . GLN A 1 92 ? 4.757 -14.393 0.716 1.00 97.19 92 GLN A CA 1
ATOM 747 C C . GLN A 1 92 ? 4.014 -13.787 -0.483 1.00 97.19 92 GLN A C 1
ATOM 749 O O . GLN A 1 92 ? 4.614 -13.524 -1.523 1.00 97.19 92 GLN A O 1
ATOM 754 N N . ARG A 1 93 ? 2.709 -13.529 -0.341 1.00 97.06 93 ARG A N 1
ATOM 755 C CA . ARG A 1 93 ? 1.876 -12.837 -1.330 1.00 97.06 93 ARG A CA 1
ATOM 756 C C . ARG A 1 93 ? 1.542 -11.399 -0.921 1.00 97.06 93 ARG A C 1
ATOM 758 O O . ARG A 1 93 ? 0.728 -10.767 -1.602 1.00 97.06 93 ARG A O 1
ATOM 765 N N . ILE A 1 94 ? 2.145 -10.893 0.157 1.00 98.19 94 ILE A N 1
ATOM 766 C CA . ILE A 1 94 ? 2.037 -9.507 0.625 1.00 98.19 94 ILE A CA 1
ATOM 767 C C . ILE A 1 94 ? 3.375 -8.815 0.355 1.00 98.19 94 ILE A C 1
ATOM 769 O O . ILE A 1 94 ? 4.372 -9.102 1.008 1.00 98.19 94 ILE A O 1
ATOM 773 N N . CYS A 1 95 ? 3.406 -7.920 -0.628 1.00 98.00 95 CYS A N 1
ATOM 774 C CA . CYS A 1 95 ? 4.610 -7.184 -0.998 1.00 98.00 95 CYS A CA 1
ATOM 775 C C . CYS A 1 95 ? 4.756 -5.925 -0.145 1.00 98.00 95 CYS A C 1
ATOM 777 O O . CYS A 1 95 ? 3.919 -5.032 -0.240 1.00 98.00 95 CYS A O 1
ATOM 779 N N . LEU A 1 96 ? 5.836 -5.811 0.623 1.00 97.69 96 LEU A N 1
ATOM 780 C CA . LEU A 1 96 ? 6.201 -4.575 1.311 1.00 97.69 96 LEU A CA 1
ATOM 781 C C . LEU A 1 96 ? 6.844 -3.591 0.324 1.00 97.69 96 LEU A C 1
ATOM 783 O O . LEU A 1 96 ? 7.832 -3.918 -0.338 1.00 97.69 96 LEU A O 1
ATOM 787 N N . LEU A 1 97 ? 6.305 -2.376 0.237 1.00 96.62 97 LEU A N 1
ATOM 788 C CA . LEU A 1 97 ? 6.958 -1.276 -0.463 1.00 96.62 97 LEU A CA 1
ATOM 789 C C . LEU A 1 97 ? 7.993 -0.651 0.473 1.00 96.62 97 LEU A C 1
ATOM 791 O O . LEU A 1 97 ? 7.650 -0.030 1.476 1.00 96.62 97 LEU A O 1
ATOM 795 N N . ASP A 1 98 ? 9.265 -0.844 0.139 1.00 93.50 98 ASP A N 1
ATOM 796 C CA . ASP A 1 98 ? 10.407 -0.503 0.984 1.00 93.50 98 ASP A CA 1
ATOM 797 C C . ASP A 1 98 ? 11.524 0.108 0.124 1.00 93.50 98 ASP A C 1
ATOM 799 O O . ASP A 1 98 ? 12.014 -0.562 -0.789 1.00 93.50 98 ASP A O 1
ATOM 803 N N . PRO A 1 99 ? 11.983 1.343 0.408 1.00 90.25 99 PRO A N 1
ATOM 804 C CA . PRO A 1 99 ? 13.101 1.968 -0.302 1.00 90.25 99 PRO A CA 1
ATOM 805 C C . PRO A 1 99 ? 14.399 1.146 -0.299 1.00 90.25 99 PRO A C 1
ATOM 807 O O . PRO A 1 99 ? 15.247 1.344 -1.165 1.00 90.25 99 PRO A O 1
ATOM 810 N N . LYS A 1 100 ? 14.575 0.235 0.668 1.00 91.31 100 LYS A N 1
ATOM 811 C CA . LYS A 1 100 ? 15.750 -0.642 0.789 1.00 91.31 100 LYS A CA 1
ATOM 812 C C . LYS A 1 100 ? 15.544 -2.037 0.195 1.00 91.31 100 LYS A C 1
ATOM 814 O O . LYS A 1 100 ? 16.443 -2.873 0.304 1.00 91.31 100 LYS A O 1
ATOM 819 N N . ALA A 1 101 ? 14.389 -2.320 -0.407 1.00 94.06 101 ALA A N 1
ATOM 820 C CA . ALA A 1 101 ? 14.180 -3.588 -1.094 1.00 94.06 101 ALA A CA 1
ATOM 821 C C . ALA A 1 101 ? 15.165 -3.744 -2.270 1.00 94.06 101 ALA A C 1
ATOM 823 O O . ALA A 1 101 ? 15.507 -2.759 -2.921 1.00 94.06 101 ALA A O 1
ATOM 824 N N . PRO A 1 102 ? 15.609 -4.974 -2.584 1.00 93.81 102 PRO A N 1
ATOM 825 C CA . PRO A 1 102 ? 16.640 -5.196 -3.598 1.00 93.81 102 PRO A CA 1
ATOM 826 C C . PRO A 1 102 ? 16.136 -5.078 -5.043 1.00 93.81 102 PRO A C 1
ATOM 828 O O . PRO A 1 102 ? 16.949 -4.906 -5.946 1.00 93.81 102 PRO A O 1
ATOM 831 N N . LEU A 1 103 ? 14.826 -5.223 -5.269 1.00 95.81 103 LEU A N 1
ATOM 832 C CA . LEU A 1 103 ? 14.223 -5.244 -6.602 1.00 95.81 103 LEU A CA 1
ATOM 833 C C . LEU A 1 103 ? 13.204 -4.110 -6.757 1.00 95.81 103 LEU A C 1
ATOM 835 O O . LEU A 1 103 ? 12.427 -3.871 -5.824 1.00 95.81 103 LEU A O 1
ATOM 839 N N . PRO A 1 104 ? 13.155 -3.434 -7.915 1.00 96.81 104 PRO A N 1
ATOM 840 C CA . PRO A 1 104 ? 12.151 -2.416 -8.174 1.00 96.81 104 PRO A CA 1
ATOM 841 C C . PRO A 1 104 ? 10.786 -3.056 -8.414 1.00 96.81 104 PRO A C 1
ATOM 843 O O . PRO A 1 104 ? 10.694 -4.182 -8.904 1.00 96.81 104 PRO A O 1
ATOM 846 N N . LEU A 1 105 ? 9.719 -2.324 -8.096 1.00 97.12 105 LEU A N 1
ATOM 847 C CA . LEU A 1 105 ? 8.358 -2.731 -8.434 1.00 97.12 105 LEU A CA 1
ATOM 848 C C . LEU A 1 105 ? 8.210 -2.909 -9.953 1.00 97.12 105 LEU A C 1
ATOM 850 O O . LEU A 1 105 ? 8.627 -2.044 -10.727 1.00 97.12 105 LEU A O 1
ATOM 854 N N . SER A 1 106 ? 7.576 -4.007 -10.358 1.00 95.19 106 SER A N 1
ATOM 855 C CA . SER A 1 106 ? 7.350 -4.371 -11.758 1.00 95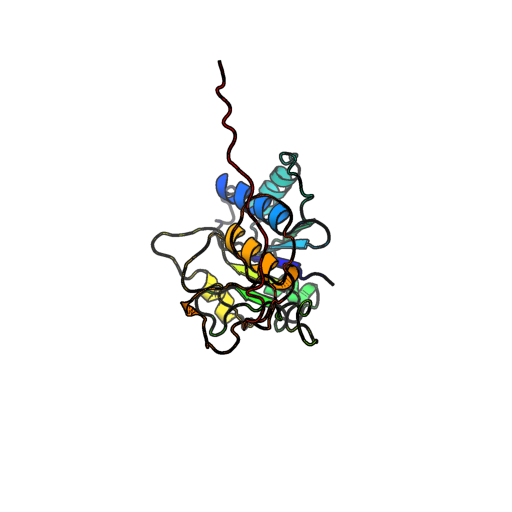.19 106 SER A CA 1
ATOM 856 C C . SER A 1 106 ? 5.861 -4.426 -12.094 1.00 95.19 106 SER A C 1
ATOM 858 O O . SER A 1 106 ? 5.034 -4.834 -11.276 1.00 95.19 106 SER A O 1
ATOM 860 N N . VAL A 1 107 ? 5.502 -4.125 -13.346 1.00 95.00 107 VAL A N 1
ATOM 861 C CA . VAL A 1 107 ? 4.130 -4.329 -13.863 1.00 95.00 107 VAL A CA 1
ATOM 862 C C . VAL A 1 107 ? 3.639 -5.781 -13.713 1.00 95.00 107 VAL A C 1
ATOM 864 O O . VAL A 1 107 ? 2.435 -6.041 -13.705 1.00 95.00 107 VAL A O 1
ATOM 867 N N . ARG A 1 108 ? 4.564 -6.738 -13.568 1.00 93.44 108 ARG A N 1
ATOM 868 C CA . ARG A 1 108 ? 4.284 -8.175 -13.441 1.00 93.44 108 ARG A CA 1
ATOM 869 C C . ARG A 1 108 ? 3.882 -8.598 -12.029 1.00 93.44 108 ARG A C 1
ATOM 871 O O . ARG A 1 108 ? 3.345 -9.690 -11.852 1.00 93.44 108 ARG A O 1
ATOM 878 N N . ASP A 1 109 ? 4.093 -7.746 -11.030 1.00 95.62 109 ASP A N 1
ATOM 879 C CA . ASP A 1 109 ? 3.996 -8.114 -9.615 1.00 95.62 109 ASP A CA 1
ATOM 880 C C . ASP A 1 109 ? 2.557 -8.426 -9.141 1.00 95.62 109 ASP A C 1
ATOM 882 O O . ASP A 1 109 ? 2.369 -9.221 -8.219 1.00 95.62 109 ASP A O 1
ATOM 886 N N . ALA A 1 110 ? 1.526 -7.901 -9.814 1.00 94.31 110 ALA A N 1
ATOM 887 C CA . ALA A 1 110 ? 0.124 -8.298 -9.589 1.00 94.31 110 ALA A CA 1
ATOM 888 C C . ALA A 1 110 ? -0.392 -9.351 -10.593 1.00 94.31 110 ALA A C 1
ATOM 890 O O . ALA A 1 110 ? -1.560 -9.738 -10.545 1.00 94.31 110 ALA A O 1
ATOM 891 N N . GLY A 1 111 ? 0.452 -9.801 -11.530 1.00 90.31 111 GLY A N 1
ATOM 892 C CA . GLY A 1 111 ? 0.117 -10.775 -12.578 1.00 90.31 111 GLY A CA 1
ATOM 893 C C . GLY A 1 111 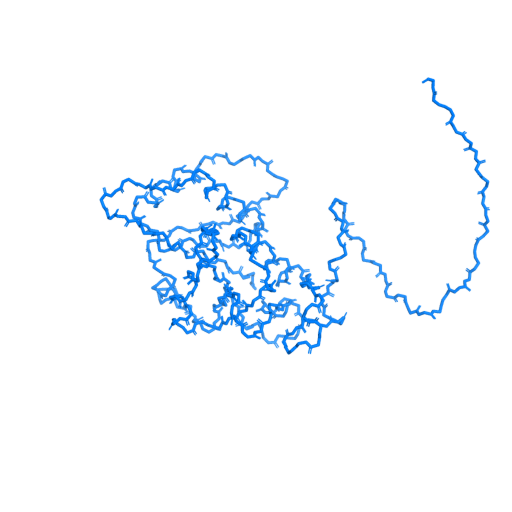? -0.960 -10.335 -13.575 1.00 90.31 111 GLY A C 1
ATOM 894 O O . GLY A 1 111 ? -1.529 -11.182 -14.261 1.00 90.31 111 GLY A O 1
ATOM 895 N N . LEU A 1 112 ? -1.248 -9.032 -13.665 1.00 89.94 112 LEU A N 1
ATOM 896 C CA . LEU A 1 112 ? -2.144 -8.464 -14.681 1.00 89.94 112 LEU A CA 1
ATOM 897 C C . LEU A 1 112 ? -1.420 -8.170 -16.001 1.00 89.94 112 LEU A C 1
ATOM 899 O O . LEU A 1 112 ? -2.040 -8.218 -17.062 1.00 89.94 112 LEU A O 1
ATOM 903 N N . HIS A 1 113 ? -0.109 -7.920 -15.940 1.00 89.50 113 HIS A N 1
ATOM 904 C CA . HIS A 1 113 ? 0.728 -7.610 -17.097 1.00 89.50 113 HIS A CA 1
ATOM 905 C C . HIS A 1 113 ? 1.900 -8.590 -17.156 1.00 89.50 113 HIS A C 1
ATOM 907 O O . HIS A 1 113 ? 2.718 -8.623 -16.248 1.00 89.50 113 HIS A O 1
ATOM 913 N N . GLY A 1 114 ? 2.000 -9.397 -18.215 1.00 78.69 114 GLY A N 1
ATOM 914 C CA . GLY A 1 114 ? 3.069 -10.395 -18.383 1.00 78.69 114 GLY A CA 1
ATOM 915 C C . GLY A 1 114 ? 2.622 -11.843 -18.146 1.00 78.69 114 GLY A C 1
ATOM 916 O O . GLY A 1 114 ? 1.437 -12.164 -18.207 1.00 78.69 114 GLY A O 1
ATOM 917 N N . SER A 1 115 ? 3.582 -12.751 -17.945 1.00 60.16 115 SER A N 1
ATOM 918 C CA . SER A 1 115 ? 3.326 -14.188 -17.771 1.00 60.16 115 SER A CA 1
ATOM 919 C C . SER A 1 115 ? 2.977 -14.542 -16.318 1.00 60.16 115 SER A C 1
ATOM 921 O O . SER A 1 115 ? 3.769 -14.301 -15.414 1.00 60.16 115 SER A O 1
ATOM 923 N N . ASN A 1 116 ? 1.798 -15.140 -16.123 1.00 66.94 116 ASN A N 1
ATOM 924 C CA . ASN A 1 116 ? 1.236 -15.640 -14.856 1.00 66.94 116 ASN A CA 1
ATOM 925 C C . ASN A 1 116 ? 2.075 -16.823 -14.292 1.00 66.94 116 ASN A C 1
ATOM 927 O O . ASN A 1 116 ? 2.622 -17.574 -15.106 1.00 66.94 116 ASN A O 1
ATOM 931 N N . PRO A 1 117 ? 2.150 -17.079 -12.963 1.00 73.25 117 PRO A N 1
ATOM 932 C CA . PRO A 1 117 ? 1.303 -16.586 -11.867 1.00 73.25 117 PRO A CA 1
ATOM 933 C C . PRO A 1 117 ? 1.688 -15.217 -11.273 1.00 73.25 117 PRO A C 1
ATOM 935 O O . PRO A 1 117 ? 2.864 -14.882 -11.185 1.00 73.25 117 PRO A O 1
ATOM 938 N N . ALA A 1 118 ? 0.690 -14.476 -10.772 1.00 81.38 118 ALA A N 1
ATOM 939 C CA . ALA A 1 118 ? 0.884 -13.284 -9.938 1.00 81.38 118 ALA A CA 1
ATOM 940 C C . ALA A 1 118 ? 1.652 -13.622 -8.640 1.00 81.38 118 ALA A C 1
ATOM 942 O O . ALA A 1 118 ? 1.140 -14.431 -7.844 1.00 81.38 118 ALA A O 1
ATOM 943 N N . PRO A 1 119 ? 2.818 -13.004 -8.368 1.00 89.25 119 PRO A N 1
ATOM 944 C CA . PRO A 1 119 ? 3.531 -13.238 -7.117 1.00 89.25 119 PRO A CA 1
ATOM 945 C C . PRO A 1 119 ? 2.778 -12.643 -5.921 1.00 89.25 119 PRO A C 1
ATOM 947 O O . PRO A 1 119 ? 2.707 -13.293 -4.880 1.00 89.25 119 PRO A O 1
ATOM 950 N N . PHE A 1 120 ? 2.128 -11.484 -6.080 1.00 96.62 120 PHE A N 1
ATOM 951 C CA . PHE A 1 120 ? 1.484 -10.783 -4.969 1.00 96.62 120 PHE A CA 1
ATOM 952 C C . PHE A 1 120 ? -0.022 -10.602 -5.147 1.00 96.62 120 PHE A C 1
ATOM 954 O O . PHE A 1 120 ? -0.573 -10.596 -6.246 1.00 96.62 120 PHE A O 1
ATOM 961 N N . THR A 1 121 ? -0.692 -10.493 -4.007 1.00 96.75 121 THR A N 1
ATOM 962 C CA . THR A 1 121 ? -2.133 -10.215 -3.869 1.00 96.75 121 THR A CA 1
ATOM 963 C C . THR A 1 121 ? -2.387 -8.956 -3.064 1.00 96.75 121 THR A C 1
ATOM 965 O O . THR A 1 121 ? -3.437 -8.347 -3.235 1.00 96.75 121 THR A O 1
ATOM 968 N N . HIS A 1 122 ? -1.423 -8.567 -2.228 1.00 98.44 122 HIS A N 1
ATOM 969 C CA . HIS A 1 122 ? -1.496 -7.377 -1.404 1.00 98.44 122 HIS A CA 1
ATOM 970 C C . HIS A 1 122 ? -0.217 -6.558 -1.552 1.00 98.44 122 HIS A C 1
ATOM 972 O O . HIS A 1 122 ? 0.869 -7.124 -1.710 1.00 98.44 122 HIS A O 1
ATOM 978 N N . PHE A 1 123 ? -0.355 -5.242 -1.444 1.00 98.25 123 PHE A N 1
ATOM 979 C CA . PHE A 1 123 ? 0.756 -4.298 -1.373 1.00 98.25 123 PHE A CA 1
ATOM 980 C C . PHE A 1 123 ? 0.681 -3.528 -0.055 1.00 98.25 123 PHE A C 1
ATOM 982 O O . PHE A 1 123 ? -0.328 -2.886 0.230 1.00 98.25 123 PHE A O 1
ATOM 989 N N . LEU A 1 124 ? 1.731 -3.639 0.753 1.00 98.06 124 LEU A N 1
ATOM 990 C CA . LEU A 1 124 ? 1.843 -3.118 2.110 1.00 98.06 124 LEU A CA 1
ATOM 991 C C . LEU A 1 124 ? 2.721 -1.865 2.135 1.00 98.06 124 LEU A C 1
ATOM 993 O O . LEU A 1 124 ? 3.835 -1.868 1.613 1.00 98.06 124 LEU A O 1
ATOM 997 N N . PHE A 1 125 ? 2.234 -0.827 2.806 1.00 95.50 125 PHE A N 1
ATOM 998 C CA . PHE A 1 125 ? 2.909 0.449 3.009 1.00 95.50 125 PHE A CA 1
ATOM 999 C C . PHE A 1 125 ? 2.995 0.730 4.511 1.00 95.50 125 PHE A C 1
ATOM 1001 O O . PHE A 1 125 ? 2.002 0.568 5.219 1.00 95.50 125 PHE A O 1
ATOM 1008 N N . GLY A 1 126 ? 4.165 1.144 4.998 1.00 88.38 126 GLY A N 1
ATOM 1009 C CA . GLY A 1 126 ? 4.370 1.478 6.407 1.00 88.38 126 GLY A CA 1
ATOM 1010 C C . GLY A 1 126 ? 4.438 2.983 6.649 1.00 88.38 126 GLY A C 1
ATOM 1011 O O . GLY A 1 126 ? 5.376 3.611 6.170 1.00 88.38 126 GLY A O 1
ATOM 1012 N N . GLY A 1 127 ? 3.499 3.514 7.443 1.00 71.88 127 GLY A N 1
ATOM 1013 C CA . GLY A 1 127 ? 3.583 4.822 8.109 1.00 71.88 127 GLY A CA 1
ATOM 1014 C C . GLY A 1 127 ? 3.468 6.069 7.218 1.00 71.88 127 GLY A C 1
ATOM 1015 O O . GLY A 1 127 ? 4.128 6.205 6.200 1.00 71.88 127 GLY A O 1
ATOM 1016 N N . ILE A 1 128 ? 2.651 7.031 7.655 1.00 62.19 128 ILE A N 1
ATOM 1017 C CA . ILE A 1 128 ? 2.193 8.199 6.875 1.00 62.19 128 ILE A CA 1
ATOM 1018 C C . ILE A 1 128 ? 3.150 9.401 6.977 1.00 62.19 128 ILE A C 1
ATOM 1020 O O . ILE A 1 128 ? 3.066 10.335 6.186 1.00 62.19 128 ILE A O 1
ATOM 1024 N N . LEU A 1 129 ? 4.057 9.425 7.956 1.00 60.53 129 LEU A N 1
ATOM 1025 C CA . LEU A 1 129 ? 4.817 10.638 8.252 1.00 60.53 129 LEU A CA 1
ATOM 1026 C C . LEU A 1 129 ? 6.184 10.651 7.561 1.00 60.53 129 LEU A C 1
ATOM 1028 O O . LEU A 1 129 ? 7.111 9.930 7.936 1.00 60.53 129 LEU A O 1
ATOM 1032 N N . GLY A 1 130 ? 6.300 11.528 6.562 1.00 56.78 130 GLY A N 1
ATOM 1033 C CA . GLY A 1 130 ? 7.566 11.949 5.974 1.00 56.78 130 GLY A CA 1
ATOM 1034 C C . GLY A 1 130 ? 8.345 12.824 6.951 1.00 56.78 130 GLY A C 1
ATOM 1035 O O . GLY A 1 130 ? 8.216 14.045 6.936 1.00 56.78 130 GLY A O 1
ATOM 1036 N N . ASP A 1 131 ? 9.129 12.195 7.822 1.00 60.97 131 ASP A N 1
ATOM 1037 C CA . ASP A 1 131 ? 10.168 12.898 8.573 1.00 60.97 131 ASP A CA 1
ATOM 1038 C C . ASP A 1 131 ? 11.232 13.441 7.594 1.00 60.97 131 ASP A C 1
ATOM 1040 O O . ASP A 1 131 ? 11.593 12.754 6.637 1.00 60.97 131 ASP A O 1
ATOM 1044 N N . ASP A 1 132 ? 11.753 14.648 7.838 1.00 56.62 132 ASP A N 1
ATOM 1045 C CA . ASP A 1 132 ? 12.952 15.178 7.172 1.00 56.62 132 ASP A CA 1
ATOM 1046 C C . ASP A 1 132 ? 14.033 15.460 8.238 1.00 56.62 132 ASP A C 1
ATOM 1048 O O . ASP A 1 132 ? 13.872 16.384 9.043 1.00 56.62 132 ASP A O 1
ATOM 1052 N N . PRO A 1 133 ? 15.109 14.650 8.321 1.00 66.06 133 PRO A N 1
ATOM 1053 C CA . PRO A 1 133 ? 15.473 13.576 7.400 1.00 66.06 133 PRO A CA 1
ATOM 1054 C C . PRO A 1 133 ? 14.593 12.318 7.541 1.00 66.06 133 PRO A C 1
ATOM 1056 O O . PRO A 1 133 ? 14.055 12.057 8.623 1.00 66.06 133 PRO A O 1
ATOM 1059 N N . PRO A 1 134 ? 14.517 11.485 6.487 1.00 66.75 134 PRO A N 1
ATOM 1060 C CA . PRO A 1 134 ? 13.695 10.279 6.479 1.00 66.75 134 PRO A CA 1
ATOM 1061 C C . PRO A 1 134 ? 14.076 9.317 7.604 1.00 66.75 134 PRO A C 1
ATOM 1063 O O . PRO A 1 134 ? 15.246 8.955 7.765 1.00 66.75 134 PRO A O 1
ATOM 1066 N N . ARG A 1 135 ? 13.083 8.844 8.359 1.00 72.00 135 ARG A N 1
ATOM 1067 C CA . ARG A 1 135 ? 13.248 7.743 9.317 1.00 72.00 135 ARG A CA 1
ATOM 1068 C C . ARG A 1 135 ? 12.869 6.428 8.636 1.00 72.00 135 ARG A C 1
ATOM 1070 O O . ARG A 1 135 ? 11.853 6.357 7.953 1.00 72.00 135 ARG A O 1
ATOM 1077 N N . ASP A 1 136 ? 13.664 5.371 8.830 1.00 75.75 136 ASP A N 1
ATOM 1078 C CA . ASP A 1 136 ? 13.380 4.021 8.302 1.00 75.75 136 ASP A CA 1
ATOM 1079 C C . ASP A 1 136 ? 12.268 3.346 9.121 1.00 75.75 136 ASP A C 1
ATOM 1081 O O . ASP A 1 136 ? 12.500 2.362 9.821 1.00 75.75 136 ASP A O 1
ATOM 1085 N N . ARG A 1 137 ? 11.054 3.908 9.068 1.00 74.81 137 ARG A N 1
ATOM 1086 C CA . ARG A 1 137 ? 9.885 3.374 9.781 1.00 74.81 137 ARG A CA 1
ATOM 1087 C C . ARG A 1 137 ? 9.524 1.978 9.268 1.00 74.81 137 ARG A C 1
ATOM 1089 O O . ARG A 1 137 ? 9.133 1.126 10.050 1.00 74.81 137 ARG A O 1
ATOM 1096 N N . THR A 1 138 ? 9.799 1.683 7.998 1.00 81.50 138 THR A N 1
ATOM 1097 C CA . THR A 1 138 ? 9.649 0.348 7.396 1.00 81.50 138 THR A CA 1
ATOM 1098 C C . THR A 1 138 ? 10.571 -0.730 7.977 1.00 81.50 138 THR A C 1
ATOM 1100 O O . THR A 1 138 ? 10.351 -1.907 7.697 1.00 81.50 138 THR A O 1
ATOM 1103 N N . ALA A 1 139 ? 11.583 -0.383 8.785 1.00 85.56 139 ALA A N 1
ATOM 1104 C CA . ALA A 1 139 ? 12.522 -1.358 9.342 1.00 85.56 139 ALA A CA 1
ATOM 1105 C C . ALA A 1 139 ? 11.831 -2.456 10.161 1.00 85.56 139 ALA A C 1
ATOM 1107 O O . ALA A 1 139 ? 12.138 -3.630 9.967 1.00 85.56 139 ALA A O 1
ATOM 1108 N N . SER A 1 140 ? 10.862 -2.099 11.010 1.00 88.50 140 SER A N 1
ATOM 1109 C CA . SER A 1 140 ? 10.135 -3.087 11.816 1.00 88.50 140 SER A CA 1
ATOM 1110 C C . SER A 1 140 ? 9.277 -4.018 10.956 1.00 88.50 140 SER A C 1
ATOM 1112 O O . SER A 1 140 ? 9.176 -5.200 11.260 1.00 88.50 140 SER A O 1
ATOM 1114 N N . LEU A 1 141 ? 8.718 -3.529 9.842 1.00 91.62 141 LEU A N 1
ATOM 1115 C CA . LEU A 1 141 ? 7.981 -4.359 8.883 1.00 91.62 141 LEU A CA 1
ATOM 1116 C C . LEU A 1 141 ? 8.906 -5.290 8.094 1.00 91.62 141 LEU A C 1
ATOM 1118 O O . LEU A 1 141 ? 8.544 -6.433 7.821 1.00 91.62 141 LEU A O 1
ATOM 1122 N N . ARG A 1 142 ? 10.114 -4.828 7.753 1.00 91.31 142 ARG A N 1
ATOM 1123 C CA . ARG A 1 142 ? 11.125 -5.619 7.035 1.00 91.31 142 ARG A CA 1
ATOM 1124 C C . ARG A 1 142 ? 11.525 -6.873 7.814 1.00 91.31 142 ARG A C 1
ATOM 1126 O O . ARG A 1 142 ? 11.723 -7.931 7.222 1.00 91.31 142 ARG A O 1
ATOM 1133 N N . GLU A 1 143 ? 11.596 -6.774 9.139 1.00 93.12 143 GLU A N 1
ATOM 1134 C CA . GLU A 1 143 ? 11.925 -7.893 10.032 1.00 93.12 143 GLU A CA 1
ATOM 1135 C C . GLU A 1 143 ? 10.839 -8.986 10.069 1.00 93.12 143 GLU A C 1
ATOM 1137 O O . GLU A 1 143 ? 11.120 -10.114 10.472 1.00 93.12 143 GLU A O 1
ATOM 1142 N N . LEU A 1 144 ? 9.623 -8.698 9.585 1.00 93.56 144 LEU A N 1
ATOM 1143 C CA . LEU A 1 144 ? 8.495 -9.640 9.564 1.00 93.56 144 LEU A CA 1
ATOM 1144 C C . LEU A 1 144 ? 8.519 -10.607 8.365 1.00 93.56 144 LEU A C 1
ATOM 1146 O O . LEU A 1 144 ? 7.661 -11.484 8.270 1.00 93.56 144 LEU A O 1
ATOM 1150 N N . GLY A 1 145 ? 9.499 -10.485 7.462 1.00 94.06 145 GLY A N 1
ATOM 1151 C CA . GLY A 1 145 ? 9.746 -11.466 6.397 1.00 94.06 145 GLY A CA 1
ATOM 1152 C C . GLY A 1 145 ? 8.876 -11.321 5.143 1.00 94.06 145 GLY A C 1
ATOM 1153 O O . GLY A 1 145 ? 8.763 -12.274 4.365 1.00 94.06 145 GLY A O 1
ATOM 1154 N N . PHE A 1 146 ? 8.271 -10.150 4.926 1.00 96.75 146 PHE A N 1
ATOM 1155 C CA . PHE A 1 146 ? 7.573 -9.839 3.678 1.00 96.75 146 PHE A CA 1
ATOM 1156 C C . PHE A 1 146 ? 8.555 -9.742 2.497 1.00 96.75 146 PHE A C 1
ATOM 1158 O O . PHE A 1 146 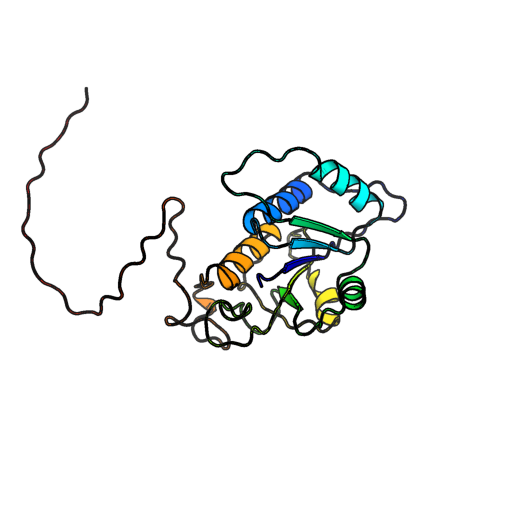? 9.626 -9.145 2.641 1.00 96.75 146 PHE A O 1
ATOM 1165 N N . PRO A 1 147 ? 8.211 -10.262 1.305 1.00 96.88 147 PRO A N 1
ATOM 1166 C CA . PRO A 1 147 ? 8.933 -9.912 0.087 1.00 96.88 147 PRO A CA 1
ATOM 1167 C C . PRO A 1 147 ? 8.818 -8.406 -0.183 1.00 96.88 147 PR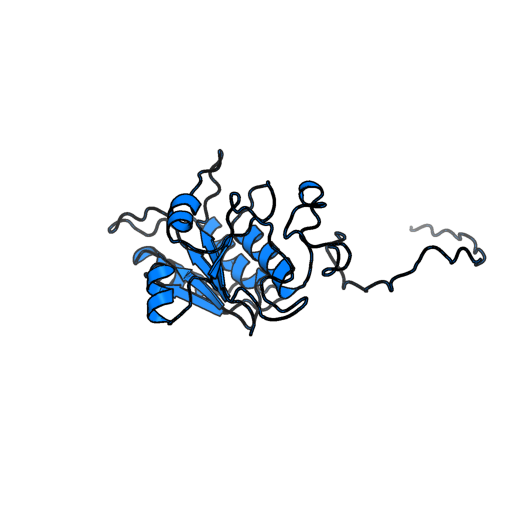O A C 1
ATOM 1169 O O . PRO A 1 147 ? 7.762 -7.811 0.022 1.00 96.88 147 PRO A O 1
ATOM 1172 N N . GLY A 1 148 ? 9.905 -7.790 -0.653 1.00 96.19 148 GLY A N 1
ATOM 1173 C CA . GLY A 1 148 ? 9.990 -6.339 -0.834 1.00 96.19 148 GLY A CA 1
ATOM 1174 C C . GLY A 1 148 ? 10.111 -5.886 -2.290 1.00 96.19 148 GLY A C 1
ATOM 1175 O O . GLY A 1 148 ? 10.697 -6.589 -3.127 1.00 96.19 148 GLY A O 1
ATOM 1176 N N . ARG A 1 149 ? 9.616 -4.674 -2.567 1.00 97.38 149 ARG A N 1
ATOM 1177 C CA . ARG A 1 149 ? 9.875 -3.897 -3.791 1.00 97.38 149 ARG A CA 1
ATOM 1178 C C . ARG A 1 149 ? 10.150 -2.431 -3.463 1.00 97.38 149 ARG A C 1
ATOM 1180 O O . ARG A 1 149 ? 9.528 -1.893 -2.554 1.00 97.38 149 ARG A O 1
ATOM 1187 N N . HIS A 1 150 ? 11.033 -1.776 -4.216 1.00 95.94 150 HIS A N 1
ATOM 1188 C CA . HIS A 1 150 ? 11.259 -0.329 -4.101 1.00 95.94 150 HIS A CA 1
ATOM 1189 C C . HIS A 1 150 ? 10.637 0.435 -5.282 1.00 95.94 150 HIS A C 1
ATOM 1191 O O . HIS A 1 150 ? 10.438 -0.115 -6.366 1.00 95.94 150 HIS A O 1
ATOM 1197 N N . LEU A 1 151 ? 10.330 1.720 -5.082 1.00 96.06 151 LEU A N 1
ATOM 1198 C CA . LEU A 1 151 ? 9.727 2.611 -6.093 1.00 96.06 151 LEU A CA 1
ATOM 1199 C C . LEU A 1 151 ? 10.750 3.563 -6.741 1.00 96.06 151 LEU A C 1
ATOM 1201 O O . LEU A 1 151 ? 10.378 4.574 -7.334 1.00 96.06 151 LEU A O 1
ATOM 1205 N N . GLY A 1 152 ? 12.036 3.237 -6.613 1.00 93.31 152 GLY A N 1
ATOM 1206 C CA . GLY A 1 152 ? 13.161 4.128 -6.914 1.00 93.31 152 GLY A CA 1
ATOM 1207 C C . GLY A 1 152 ? 13.847 4.646 -5.649 1.00 93.31 152 GLY A C 1
ATOM 1208 O O . GLY A 1 152 ? 13.525 4.214 -4.542 1.00 93.31 152 GLY A O 1
ATOM 1209 N N . SER A 1 153 ? 14.822 5.535 -5.823 1.00 90.06 153 SER A N 1
ATOM 1210 C CA . SER A 1 153 ? 15.645 6.090 -4.738 1.00 90.06 153 SER A CA 1
ATOM 1211 C C . SER A 1 153 ? 14.993 7.253 -3.985 1.00 90.06 153 SER A C 1
ATOM 1213 O O . SER A 1 153 ? 15.406 7.580 -2.871 1.00 90.06 153 SER A O 1
ATOM 1215 N N . VAL A 1 154 ? 13.976 7.885 -4.575 1.00 86.75 154 VAL A N 1
ATOM 1216 C CA . VAL A 1 154 ? 13.312 9.066 -4.012 1.00 86.75 154 VAL A CA 1
ATOM 1217 C C . VAL A 1 154 ? 12.156 8.653 -3.107 1.00 86.75 154 VAL A C 1
ATOM 1219 O O . VAL A 1 154 ? 11.277 7.891 -3.508 1.00 86.75 154 VAL A O 1
ATOM 1222 N N . GLN A 1 155 ? 12.129 9.203 -1.893 1.00 83.31 155 GLN A N 1
ATOM 1223 C CA . GLN A 1 155 ? 11.011 9.011 -0.977 1.00 83.31 155 GLN A CA 1
ATOM 1224 C C . GLN A 1 155 ? 9.739 9.685 -1.504 1.00 83.31 155 GLN A C 1
ATOM 1226 O O . GLN A 1 155 ? 9.767 10.794 -2.036 1.00 83.31 155 GLN A O 1
ATOM 1231 N N . MET A 1 156 ? 8.611 9.012 -1.304 1.00 88.25 156 MET A N 1
ATOM 1232 C CA . MET A 1 156 ? 7.277 9.499 -1.637 1.00 88.25 156 MET A CA 1
ATOM 1233 C C . MET A 1 156 ? 6.435 9.582 -0.362 1.00 88.25 156 MET A C 1
ATOM 1235 O O . MET A 1 156 ? 6.668 8.820 0.578 1.00 88.25 156 MET A O 1
ATOM 1239 N N . SER A 1 157 ? 5.433 10.465 -0.345 1.00 89.12 157 SER A N 1
ATOM 1240 C CA . SER A 1 157 ? 4.331 10.340 0.614 1.00 89.12 157 SER A CA 1
ATOM 1241 C C . SER A 1 157 ? 3.611 9.006 0.397 1.00 89.12 157 SER A C 1
ATOM 1243 O O . SER A 1 157 ? 3.670 8.420 -0.693 1.00 89.12 157 SER A O 1
ATOM 1245 N N . THR A 1 158 ? 2.924 8.509 1.423 1.00 91.19 158 THR A N 1
ATOM 1246 C CA . THR A 1 158 ? 2.307 7.175 1.358 1.00 91.19 158 THR A CA 1
ATOM 1247 C C . THR A 1 158 ? 1.218 7.113 0.291 1.00 91.19 158 THR A C 1
ATOM 1249 O O . THR A 1 158 ? 1.118 6.127 -0.440 1.00 91.19 158 THR A O 1
ATOM 1252 N N . ASP A 1 159 ? 0.426 8.178 0.144 1.00 93.12 159 ASP A N 1
ATOM 1253 C CA . ASP A 1 159 ? -0.620 8.252 -0.877 1.00 93.12 159 ASP A CA 1
ATOM 1254 C C . ASP A 1 159 ? -0.035 8.242 -2.296 1.00 93.12 159 ASP A C 1
ATOM 1256 O O . ASP A 1 159 ? -0.532 7.520 -3.166 1.00 93.12 159 ASP A O 1
ATOM 1260 N N . THR A 1 160 ? 1.080 8.948 -2.506 1.00 93.69 160 THR A N 1
ATOM 1261 C CA . THR A 1 160 ? 1.826 8.935 -3.768 1.00 93.69 160 THR A CA 1
ATOM 1262 C C . THR A 1 160 ? 2.401 7.549 -4.053 1.00 93.69 160 THR A C 1
ATOM 1264 O O . THR A 1 160 ? 2.214 7.034 -5.156 1.00 93.69 160 THR A O 1
ATOM 1267 N N . ALA A 1 161 ? 3.053 6.912 -3.075 1.00 94.62 161 ALA A N 1
ATOM 1268 C CA . ALA A 1 161 ? 3.625 5.574 -3.223 1.00 94.62 161 ALA A CA 1
ATOM 1269 C C . ALA A 1 161 ? 2.557 4.539 -3.612 1.00 94.62 161 ALA A C 1
ATOM 1271 O O . ALA A 1 161 ? 2.760 3.730 -4.524 1.00 94.62 161 ALA A O 1
ATOM 1272 N N . LEU A 1 162 ? 1.390 4.598 -2.969 1.00 96.62 162 LEU A N 1
ATOM 1273 C CA . LEU A 1 162 ? 0.251 3.746 -3.290 1.00 96.62 162 LEU A CA 1
ATOM 1274 C C . LEU A 1 162 ? -0.301 4.037 -4.694 1.00 96.62 162 LEU A C 1
ATOM 1276 O O . LEU A 1 162 ? -0.543 3.104 -5.464 1.00 96.62 162 LEU A O 1
ATOM 1280 N N . GLY A 1 163 ? -0.438 5.311 -5.072 1.00 96.00 163 GLY A N 1
ATOM 1281 C CA . GLY A 1 163 ? -0.900 5.702 -6.404 1.00 96.00 163 GLY A CA 1
ATOM 1282 C C . GLY A 1 163 ? 0.047 5.247 -7.519 1.00 96.00 163 GLY A C 1
ATOM 1283 O O . GLY A 1 163 ? -0.406 4.737 -8.547 1.00 96.00 163 GLY A O 1
ATOM 1284 N N . VAL A 1 164 ? 1.361 5.376 -7.306 1.00 96.69 164 VAL A N 1
ATOM 1285 C CA . VAL A 1 164 ? 2.397 4.858 -8.214 1.00 96.69 164 VAL A CA 1
ATOM 1286 C C . VAL A 1 164 ? 2.310 3.339 -8.301 1.00 96.69 164 VAL A C 1
ATOM 1288 O O . VAL A 1 164 ? 2.257 2.806 -9.408 1.00 96.69 164 VAL A O 1
ATOM 1291 N N . THR A 1 165 ? 2.211 2.648 -7.163 1.00 97.56 165 THR A N 1
ATOM 1292 C CA . THR A 1 165 ? 2.103 1.183 -7.123 1.00 97.56 165 THR A CA 1
ATOM 1293 C C . THR A 1 165 ? 0.920 0.698 -7.950 1.00 97.56 165 THR A C 1
ATOM 1295 O O . THR A 1 165 ? 1.103 -0.128 -8.841 1.00 97.56 165 THR A O 1
ATOM 1298 N N . LYS A 1 166 ? -0.270 1.277 -7.745 1.00 96.31 166 LYS A N 1
ATOM 1299 C CA . LYS A 1 166 ? -1.467 0.955 -8.531 1.00 96.31 166 LYS A CA 1
ATOM 1300 C C . LYS A 1 166 ? -1.238 1.162 -10.026 1.00 96.31 166 LYS A C 1
ATOM 1302 O O . LYS A 1 166 ? -1.587 0.299 -10.830 1.00 96.31 166 LYS A O 1
ATOM 1307 N N . ARG A 1 167 ? -0.642 2.290 -10.426 1.00 96.00 167 ARG A N 1
ATOM 1308 C CA . ARG A 1 167 ? -0.354 2.565 -11.845 1.00 96.00 167 ARG A CA 1
ATOM 1309 C C . ARG A 1 167 ? 0.601 1.546 -12.459 1.00 96.00 167 ARG A C 1
ATOM 1311 O O . ARG A 1 167 ? 0.415 1.165 -13.611 1.00 96.00 167 ARG A O 1
ATOM 1318 N N . VAL A 1 168 ? 1.587 1.084 -11.702 1.00 96.31 168 VAL A N 1
ATOM 1319 C CA . VAL A 1 168 ? 2.519 0.054 -12.165 1.00 96.31 168 VAL A CA 1
ATOM 1320 C C . VAL A 1 168 ? 1.809 -1.287 -12.295 1.00 96.31 168 VAL A C 1
ATOM 1322 O O . VAL A 1 168 ? 1.716 -1.838 -13.390 1.00 96.31 168 VAL A O 1
ATOM 1325 N N . VAL A 1 169 ? 1.264 -1.802 -11.197 1.00 95.50 169 VAL A N 1
ATOM 1326 C CA . VAL A 1 169 ? 0.834 -3.205 -11.128 1.00 95.50 169 VAL A CA 1
ATOM 1327 C C . VAL A 1 169 ? -0.543 -3.442 -11.743 1.00 95.50 169 VAL A C 1
ATOM 1329 O O . VAL A 1 169 ? -0.840 -4.558 -12.165 1.00 95.50 169 VAL A O 1
ATOM 1332 N N . GLU A 1 170 ? -1.380 -2.405 -11.835 1.00 94.50 170 GLU A N 1
ATOM 1333 C CA . GLU A 1 170 ? -2.716 -2.505 -12.424 1.00 94.50 170 GLU A CA 1
ATOM 1334 C C . GLU A 1 170 ? -2.848 -1.822 -13.780 1.00 94.50 170 GLU A C 1
ATOM 1336 O O . GLU A 1 170 ? -3.429 -2.419 -14.684 1.00 94.50 170 GLU A O 1
ATOM 1341 N N . ASP A 1 171 ? -2.295 -0.620 -13.963 1.00 93.81 171 ASP A N 1
ATOM 1342 C CA . ASP A 1 171 ? -2.398 0.092 -15.250 1.00 93.81 171 ASP A CA 1
ATOM 1343 C C . ASP A 1 171 ? -1.270 -0.289 -16.227 1.00 93.81 171 ASP A C 1
ATOM 1345 O O . ASP A 1 171 ? -1.304 0.097 -17.397 1.00 93.81 171 ASP A O 1
ATOM 1349 N N . GLY A 1 172 ? -0.276 -1.057 -15.768 1.00 93.44 172 GLY A N 1
ATOM 1350 C CA . GLY A 1 172 ? 0.843 -1.517 -16.588 1.00 93.44 172 GLY A CA 1
ATOM 1351 C C . GLY A 1 172 ? 1.802 -0.390 -16.961 1.00 93.44 172 GLY A C 1
ATOM 1352 O O . GLY A 1 172 ? 2.471 -0.466 -17.992 1.00 93.44 172 GLY A O 1
ATOM 1353 N N . LEU A 1 173 ? 1.847 0.684 -16.170 1.00 94.06 173 LEU A N 1
ATOM 1354 C CA . LEU A 1 173 ? 2.718 1.831 -16.401 1.00 94.06 173 LEU A CA 1
ATOM 1355 C C . LEU A 1 173 ? 4.045 1.630 -15.679 1.00 94.06 173 LEU A C 1
ATOM 1357 O O . LEU A 1 173 ? 4.105 1.707 -14.459 1.00 94.06 173 LEU A O 1
ATOM 1361 N N . ARG A 1 174 ? 5.126 1.411 -16.424 1.00 93.62 174 ARG A N 1
ATOM 1362 C CA . ARG A 1 174 ? 6.456 1.216 -15.826 1.00 93.62 174 ARG A CA 1
ATOM 1363 C C . ARG A 1 174 ? 6.907 2.442 -15.033 1.00 93.62 174 ARG A C 1
ATOM 1365 O O . ARG A 1 174 ? 6.637 3.568 -15.452 1.00 93.62 174 ARG A O 1
ATOM 1372 N N . LEU A 1 175 ? 7.714 2.221 -13.989 1.00 93.69 175 LEU A N 1
ATOM 1373 C CA . LEU A 1 175 ? 8.374 3.297 -13.232 1.00 93.69 175 LEU A CA 1
ATOM 1374 C C . LEU A 1 175 ? 9.192 4.228 -14.142 1.00 93.69 175 LEU A C 1
ATOM 1376 O O . LEU A 1 175 ? 9.195 5.439 -13.953 1.00 93.69 175 LEU A O 1
ATOM 1380 N N . GLY A 1 176 ? 9.862 3.668 -15.157 1.00 89.38 176 GLY A N 1
ATOM 1381 C CA . GLY A 1 176 ? 10.516 4.448 -16.213 1.00 89.38 176 GLY A CA 1
ATOM 1382 C C . GLY A 1 176 ? 11.677 5.331 -15.743 1.00 89.38 176 GLY A C 1
ATOM 1383 O O . GLY A 1 176 ? 12.032 6.272 -16.447 1.00 89.38 176 GLY A O 1
ATOM 1384 N N . LEU A 1 177 ? 12.257 5.040 -14.578 1.00 92.19 177 LEU A N 1
ATOM 1385 C CA . LEU A 1 177 ? 13.372 5.792 -14.009 1.00 92.19 177 LEU A CA 1
ATOM 1386 C C . LEU A 1 177 ? 14.695 5.377 -14.664 1.00 92.19 177 LEU A C 1
ATOM 1388 O O . LEU A 1 177 ? 14.957 4.187 -14.849 1.00 92.19 177 LEU A O 1
ATOM 1392 N N . ASP A 1 178 ? 15.550 6.350 -14.979 1.00 92.81 178 ASP A N 1
ATOM 1393 C CA . ASP A 1 178 ? 16.845 6.079 -15.615 1.00 92.81 178 ASP A CA 1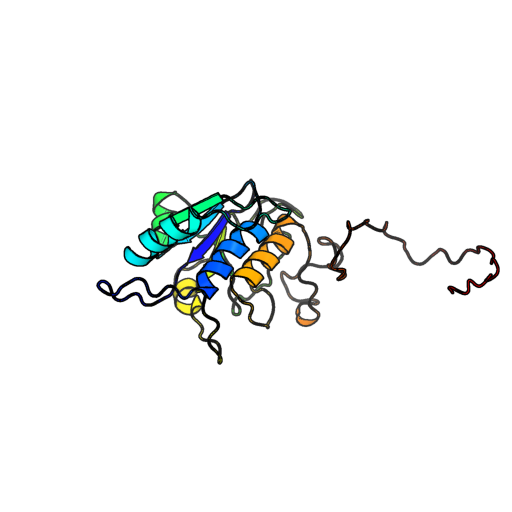
ATOM 1394 C C . ASP A 1 178 ? 17.782 5.255 -14.720 1.00 92.81 178 ASP A C 1
ATOM 1396 O O . ASP A 1 178 ? 18.513 4.408 -15.231 1.00 92.81 178 ASP A O 1
ATOM 1400 N N . GLU A 1 179 ? 17.701 5.435 -13.397 1.00 93.88 179 GLU A N 1
ATOM 1401 C CA . GLU A 1 179 ? 18.474 4.664 -12.413 1.00 93.88 179 GLU A CA 1
ATOM 1402 C C . GLU A 1 179 ? 18.160 3.160 -12.433 1.00 93.88 179 GLU A C 1
ATOM 1404 O O . GLU A 1 179 ? 19.003 2.366 -12.037 1.00 93.88 179 GLU A O 1
ATOM 1409 N N . LEU A 1 180 ? 16.986 2.760 -12.942 1.00 92.81 180 LEU A N 1
ATOM 1410 C CA . LEU A 1 180 ? 16.560 1.359 -13.004 1.00 92.81 180 LEU A CA 1
ATOM 1411 C C . LEU A 1 180 ? 16.962 0.656 -14.308 1.00 92.81 180 LEU A C 1
ATOM 1413 O O . LEU A 1 180 ? 16.719 -0.541 -14.473 1.00 92.81 180 LEU A O 1
ATOM 1417 N N . ARG A 1 181 ? 17.550 1.368 -15.277 1.00 91.88 181 ARG A N 1
ATOM 1418 C CA . ARG A 1 181 ? 17.871 0.784 -16.587 1.00 91.88 181 ARG A CA 1
ATOM 1419 C C . ARG A 1 181 ? 18.904 -0.334 -16.455 1.00 91.88 181 ARG A C 1
ATOM 1421 O O . ARG A 1 181 ? 20.042 -0.100 -16.067 1.00 91.88 181 ARG A O 1
ATOM 1428 N N . GLY A 1 182 ? 18.515 -1.541 -16.864 1.00 87.62 182 GLY A N 1
ATOM 1429 C CA . GLY A 1 182 ? 19.386 -2.719 -16.835 1.00 87.62 182 GLY A CA 1
ATOM 1430 C C . GLY A 1 182 ? 19.566 -3.337 -15.447 1.00 87.62 182 GLY A C 1
ATOM 1431 O O . GLY A 1 182 ? 20.343 -4.281 -15.321 1.00 87.62 182 GLY A O 1
ATOM 1432 N N . MET A 1 183 ? 18.858 -2.838 -14.427 1.00 91.50 183 MET A N 1
ATOM 1433 C CA . MET A 1 183 ? 18.782 -3.501 -13.127 1.00 91.50 183 MET A CA 1
ATOM 1434 C C . MET A 1 183 ? 17.978 -4.797 -13.232 1.00 91.50 183 MET A C 1
ATOM 1436 O O . MET A 1 183 ? 17.020 -4.893 -14.002 1.00 91.50 183 MET A O 1
ATOM 1440 N N . ASP A 1 184 ? 18.357 -5.788 -12.429 1.00 90.62 184 ASP A N 1
ATOM 1441 C CA . ASP A 1 184 ? 17.585 -7.020 -12.310 1.00 90.62 184 ASP A CA 1
ATOM 1442 C C . ASP A 1 184 ? 16.185 -6.730 -11.741 1.00 90.62 184 ASP A C 1
ATOM 1444 O O . ASP A 1 184 ? 16.004 -5.844 -10.905 1.00 90.62 184 ASP A O 1
ATOM 1448 N N . GLY A 1 185 ? 15.177 -7.443 -12.241 1.00 88.00 185 GLY A N 1
ATOM 1449 C CA . GLY A 1 185 ? 13.767 -7.229 -11.900 1.00 88.00 185 GLY A CA 1
ATOM 1450 C C . GLY A 1 185 ? 13.124 -5.947 -12.453 1.00 88.00 185 GLY A C 1
ATOM 1451 O O . GLY A 1 185 ? 11.908 -5.805 -12.345 1.00 88.00 185 GLY A O 1
ATOM 1452 N N . ALA A 1 186 ? 13.883 -5.033 -13.070 1.00 91.62 186 ALA A N 1
ATOM 1453 C CA . ALA A 1 186 ? 13.328 -3.818 -13.661 1.00 91.62 186 ALA A CA 1
ATOM 1454 C C . ALA A 1 186 ? 12.574 -4.098 -14.968 1.00 91.62 186 ALA A C 1
ATOM 1456 O O . ALA A 1 186 ? 13.007 -4.884 -15.813 1.00 91.62 186 ALA A O 1
ATOM 1457 N N . ASP A 1 187 ? 11.463 -3.390 -15.169 1.00 91.88 187 ASP A N 1
ATOM 1458 C CA . ASP A 1 187 ? 10.672 -3.513 -16.389 1.00 91.88 187 ASP A CA 1
ATOM 1459 C C . ASP A 1 187 ? 11.419 -2.980 -17.627 1.00 91.88 187 ASP A C 1
ATOM 1461 O O . ASP A 1 187 ? 11.897 -1.839 -17.658 1.00 91.88 187 ASP A O 1
ATOM 1465 N N . GLY A 1 188 ? 11.451 -3.779 -18.697 1.00 87.81 188 GLY A N 1
ATOM 1466 C CA . GLY A 1 188 ? 12.082 -3.423 -19.966 1.00 87.81 188 GLY A CA 1
ATOM 1467 C C . GLY A 1 188 ? 11.168 -2.653 -20.925 1.00 87.81 188 GLY A C 1
ATOM 1468 O O . GLY A 1 188 ? 9.996 -2.402 -20.667 1.00 87.81 188 GLY A O 1
ATOM 1469 N N . ALA A 1 189 ? 11.689 -2.305 -22.107 1.00 83.00 189 ALA A N 1
ATOM 1470 C CA . ALA A 1 189 ? 10.905 -1.631 -23.153 1.00 83.00 189 ALA A CA 1
ATOM 1471 C C . ALA A 1 189 ? 9.746 -2.489 -23.705 1.00 83.00 189 ALA A C 1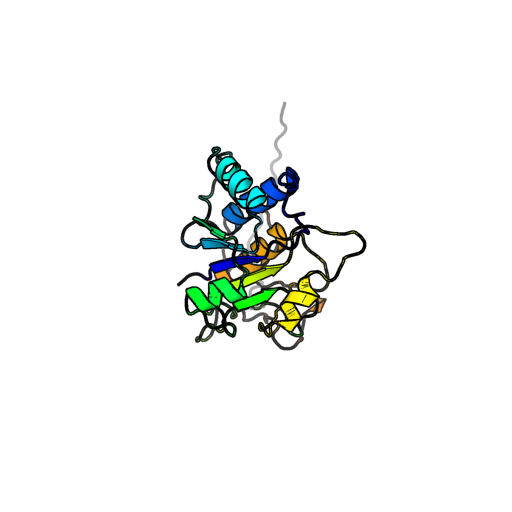
ATOM 1473 O O . ALA A 1 189 ? 8.785 -1.950 -24.252 1.00 83.00 189 ALA A O 1
ATOM 1474 N N . SER A 1 190 ? 9.849 -3.814 -23.578 1.00 83.94 190 SER A N 1
ATOM 1475 C CA . SER A 1 190 ? 8.796 -4.766 -23.940 1.00 83.94 190 SER A CA 1
ATOM 1476 C C . SER A 1 190 ? 7.695 -4.892 -22.887 1.00 83.94 190 SER A C 1
ATOM 1478 O O . SER A 1 190 ? 6.640 -5.435 -23.208 1.00 83.94 190 SER A O 1
ATOM 1480 N N . ASP A 1 191 ? 7.936 -4.413 -21.666 1.00 84.19 191 ASP A N 1
ATOM 1481 C CA . ASP A 1 191 ? 7.013 -4.503 -20.539 1.00 84.19 191 ASP A CA 1
ATOM 1482 C C . ASP A 1 191 ? 6.152 -3.240 -20.448 1.00 84.19 191 ASP A C 1
ATOM 1484 O O . ASP A 1 191 ? 6.648 -2.122 -20.599 1.00 84.19 191 ASP A O 1
ATOM 1488 N N . GLY A 1 192 ? 4.852 -3.409 -20.205 1.00 76.81 192 GLY A N 1
ATOM 1489 C CA . GLY A 1 192 ? 3.928 -2.301 -19.949 1.00 76.81 192 GLY A CA 1
ATOM 1490 C C . GLY A 1 192 ? 3.868 -1.202 -21.028 1.00 76.81 192 GLY A C 1
ATOM 1491 O O . GLY A 1 192 ? 4.366 -1.334 -22.148 1.00 76.81 192 GLY A O 1
ATOM 1492 N N . CYS A 1 193 ? 3.241 -0.077 -20.684 1.00 73.75 193 CYS A N 1
ATOM 1493 C CA . CYS A 1 193 ? 3.306 1.174 -21.440 1.00 73.75 193 CYS A CA 1
ATOM 1494 C C . CYS A 1 193 ? 4.253 2.152 -20.729 1.00 73.75 193 CYS A C 1
ATOM 1496 O O . CYS A 1 193 ? 4.318 2.198 -19.500 1.00 73.75 193 CYS A O 1
ATOM 1498 N N . VAL A 1 194 ? 5.010 2.946 -21.493 1.00 60.47 194 VAL A N 1
ATOM 1499 C CA . VAL A 1 194 ? 5.853 4.005 -20.916 1.00 60.47 194 VAL A CA 1
ATOM 1500 C C . VAL A 1 194 ? 4.930 5.094 -20.373 1.00 60.47 194 VAL A C 1
ATOM 1502 O O . VAL A 1 194 ? 4.052 5.563 -21.101 1.00 60.47 194 VAL A O 1
ATOM 1505 N N . TRP A 1 195 ? 5.149 5.554 -19.141 1.00 55.41 195 TRP A N 1
ATOM 1506 C CA . TRP A 1 195 ? 4.545 6.802 -18.683 1.00 55.41 195 TRP A CA 1
ATOM 1507 C C . TRP A 1 195 ? 5.245 7.988 -19.365 1.00 55.41 195 TRP A C 1
ATOM 1509 O O . TRP A 1 195 ? 6.205 8.553 -18.853 1.00 55.41 195 TRP A O 1
ATOM 1519 N N . THR A 1 196 ? 4.801 8.357 -20.568 1.00 47.50 196 THR A N 1
ATOM 1520 C CA . THR A 1 196 ? 5.203 9.621 -21.198 1.00 47.50 196 THR A CA 1
ATOM 1521 C C . THR A 1 196 ? 4.274 10.703 -20.662 1.00 47.50 196 THR A C 1
ATOM 1523 O O . THR A 1 196 ? 3.131 10.806 -21.104 1.00 47.50 196 THR A O 1
ATOM 1526 N N . GLY A 1 197 ? 4.711 11.445 -19.645 1.00 41.22 197 GLY A N 1
ATOM 1527 C CA . GLY A 1 197 ? 3.881 12.419 -18.939 1.00 41.22 197 GLY A CA 1
ATOM 1528 C C . GLY A 1 197 ? 3.051 13.319 -19.866 1.00 41.22 197 GLY A C 1
ATOM 1529 O O . GLY A 1 197 ? 3.578 14.174 -20.574 1.00 41.22 197 GLY A O 1
ATOM 1530 N N . ARG A 1 198 ? 1.726 13.168 -19.805 1.00 35.00 198 ARG A N 1
ATOM 1531 C CA . ARG A 1 198 ? 0.767 14.248 -20.051 1.00 35.00 198 ARG A CA 1
ATOM 1532 C C . ARG A 1 198 ? -0.345 14.137 -19.023 1.00 35.00 198 ARG A C 1
ATOM 1534 O O . ARG A 1 198 ? -1.066 13.145 -18.970 1.00 35.00 198 ARG A O 1
ATOM 1541 N N . VAL A 1 199 ? -0.458 15.158 -18.182 1.00 35.81 199 VAL A N 1
ATOM 1542 C CA . VAL A 1 199 ? -1.610 15.339 -17.301 1.00 35.81 199 VAL A CA 1
ATOM 1543 C C . VAL A 1 199 ? -2.730 15.929 -18.156 1.00 35.81 199 VAL A C 1
ATOM 1545 O O . VAL A 1 199 ? -2.611 17.053 -18.636 1.00 35.81 199 VAL A O 1
ATOM 1548 N N . GLY A 1 200 ? -3.795 15.150 -18.359 1.00 42.34 200 GLY A N 1
ATOM 1549 C CA . GLY A 1 200 ? -5.028 15.576 -19.026 1.00 42.34 200 GLY A CA 1
ATOM 1550 C C . GLY A 1 200 ? -5.212 15.011 -20.439 1.00 42.34 200 GLY A C 1
ATOM 1551 O O . GLY A 1 200 ? -4.495 15.378 -21.366 1.00 42.34 200 GLY A O 1
ATOM 1552 N N . GLY A 1 201 ? -6.237 14.167 -20.596 1.00 36.19 201 GLY A N 1
ATOM 1553 C CA . GLY A 1 201 ? -6.725 13.659 -21.882 1.00 36.19 201 GLY A CA 1
ATOM 1554 C C . GLY A 1 201 ? -6.288 12.225 -22.184 1.00 36.19 201 GLY A C 1
ATOM 1555 O O . GLY A 1 201 ? -5.107 11.908 -22.137 1.00 36.19 201 GLY A O 1
ATOM 1556 N N . THR A 1 202 ? -7.273 11.372 -22.476 1.00 37.75 202 THR A N 1
ATOM 1557 C CA . THR A 1 202 ? -7.169 9.963 -22.896 1.00 37.75 202 THR A CA 1
ATOM 1558 C C . THR A 1 202 ? -5.886 9.633 -23.658 1.00 37.75 202 THR A C 1
ATOM 1560 O O . THR A 1 202 ? -5.636 10.189 -24.728 1.00 37.75 202 THR A O 1
ATOM 1563 N N . ALA A 1 203 ? -5.111 8.686 -23.125 1.00 37.22 203 ALA A N 1
ATOM 1564 C CA . ALA A 1 203 ? -3.972 8.106 -23.818 1.00 37.22 203 ALA A CA 1
ATOM 1565 C C . ALA A 1 203 ? -4.461 7.399 -25.090 1.00 37.22 203 ALA A C 1
ATOM 1567 O O . ALA A 1 203 ? -5.192 6.411 -25.021 1.00 37.22 203 ALA A O 1
ATOM 1568 N N . ILE A 1 204 ? -4.068 7.916 -26.252 1.00 35.31 204 ILE A N 1
ATOM 1569 C CA . ILE A 1 204 ? -4.167 7.189 -27.515 1.00 35.31 204 ILE A CA 1
ATOM 1570 C C . ILE A 1 204 ? -2.865 6.392 -27.644 1.00 35.31 204 ILE A C 1
ATOM 1572 O O . ILE A 1 204 ? -1.799 7.013 -27.703 1.00 35.31 204 ILE A O 1
ATOM 1576 N N . PRO A 1 205 ? -2.899 5.050 -27.669 1.00 37.12 205 PRO A N 1
ATOM 1577 C CA . PRO A 1 205 ? -1.700 4.276 -27.941 1.00 37.12 205 PRO A CA 1
ATOM 1578 C C . PRO A 1 205 ? -1.281 4.528 -29.394 1.00 37.12 205 PRO A C 1
ATOM 1580 O O . PRO A 1 205 ? -2.042 4.257 -30.322 1.00 37.12 205 PRO A O 1
ATOM 1583 N N . LEU A 1 206 ? -0.077 5.062 -29.603 1.00 37.47 206 LEU A N 1
ATOM 1584 C CA . LEU A 1 206 ? 0.520 5.097 -30.937 1.00 37.47 206 LEU A CA 1
ATOM 1585 C C . LEU A 1 206 ? 0.961 3.674 -31.317 1.00 37.47 206 LEU A C 1
ATOM 1587 O O . LEU A 1 206 ? 1.581 2.991 -30.494 1.00 37.47 206 LEU A O 1
ATOM 1591 N N . PRO A 1 207 ? 0.662 3.206 -32.543 1.00 36.12 207 PRO A N 1
ATOM 1592 C CA . PRO A 1 207 ? 1.160 1.925 -33.007 1.00 36.12 207 PRO A CA 1
ATOM 1593 C C . PRO A 1 207 ? 2.686 1.987 -33.120 1.00 36.12 207 PRO A C 1
ATOM 1595 O O . PRO A 1 207 ? 3.263 3.021 -33.461 1.00 36.12 207 PRO A O 1
ATOM 1598 N N . ARG A 1 208 ? 3.342 0.865 -32.810 1.00 45.62 208 ARG A N 1
ATOM 1599 C CA . ARG A 1 208 ? 4.797 0.707 -32.900 1.00 45.62 208 ARG A CA 1
ATOM 1600 C C . ARG A 1 208 ? 5.244 0.927 -34.352 1.00 45.62 208 ARG A C 1
ATOM 1602 O O . ARG A 1 208 ? 5.116 0.022 -35.169 1.00 45.62 208 ARG A O 1
ATOM 1609 N N . GLY A 1 209 ? 5.750 2.118 -34.664 1.00 33.62 209 GLY A N 1
ATOM 1610 C CA . GLY A 1 209 ? 6.411 2.420 -35.933 1.00 33.62 209 GLY A CA 1
ATOM 1611 C C . GLY A 1 209 ? 7.911 2.176 -35.810 1.00 33.62 209 GLY A C 1
ATOM 1612 O O . GLY A 1 209 ? 8.580 2.850 -35.028 1.00 33.62 209 GLY A O 1
ATOM 1613 N N . GLY A 1 210 ? 8.423 1.186 -36.544 1.00 34.94 210 GLY A N 1
ATOM 1614 C CA . GLY A 1 210 ? 9.857 1.032 -36.790 1.00 34.94 210 GLY A CA 1
ATOM 1615 C C . GLY A 1 210 ? 10.400 2.176 -37.662 1.00 34.94 210 GLY A C 1
ATOM 1616 O O . GLY A 1 210 ? 9.617 2.945 -38.222 1.00 34.94 210 GLY A O 1
ATOM 1617 N N . PRO A 1 211 ? 11.729 2.322 -37.762 1.00 36.84 211 PRO A N 1
ATOM 1618 C CA . PRO A 1 211 ? 12.363 3.466 -38.399 1.00 36.84 211 PRO A CA 1
ATOM 1619 C C . PRO A 1 211 ? 12.405 3.287 -39.920 1.00 36.84 211 PRO A C 1
ATOM 1621 O O . PRO A 1 211 ? 13.482 3.138 -40.463 1.00 36.84 211 PRO A O 1
ATOM 1624 N N . ASP A 1 212 ? 11.259 3.282 -40.595 1.00 39.19 212 ASP A N 1
ATOM 1625 C CA . ASP A 1 212 ? 11.175 3.319 -42.061 1.00 39.19 212 ASP A CA 1
ATOM 1626 C C . ASP A 1 212 ? 9.808 3.884 -42.473 1.00 39.19 212 ASP A C 1
ATOM 1628 O O . ASP A 1 212 ? 8.893 3.137 -42.792 1.00 39.19 212 ASP A O 1
ATOM 1632 N N . ASP A 1 213 ? 9.641 5.209 -42.404 1.00 34.97 213 ASP A N 1
ATOM 1633 C CA . ASP A 1 213 ? 8.629 5.922 -43.205 1.00 34.97 213 ASP A CA 1
ATOM 1634 C C . ASP A 1 213 ? 8.923 7.435 -43.222 1.00 34.97 213 ASP A C 1
ATOM 1636 O O . ASP A 1 213 ? 8.234 8.278 -42.647 1.00 34.97 213 ASP A O 1
ATOM 1640 N N . LEU A 1 214 ? 10.017 7.798 -43.895 1.00 39.50 214 LEU A N 1
ATOM 1641 C CA . LEU A 1 214 ? 10.196 9.140 -44.448 1.00 39.50 214 LEU A CA 1
ATOM 1642 C C . LEU A 1 214 ? 9.533 9.156 -45.829 1.00 39.50 214 LEU A C 1
ATOM 1644 O O . LEU A 1 214 ? 10.155 8.820 -46.833 1.00 39.50 214 LEU A O 1
ATOM 1648 N N . GLY A 1 215 ? 8.259 9.542 -45.872 1.00 30.72 215 GLY A N 1
ATOM 1649 C CA . GLY A 1 215 ? 7.472 9.572 -47.102 1.00 30.72 215 GLY A CA 1
ATOM 1650 C C . GLY A 1 215 ? 6.430 10.685 -47.110 1.00 30.72 215 GLY A C 1
ATOM 1651 O O . GLY A 1 215 ? 5.294 10.470 -46.723 1.00 30.72 215 GLY A O 1
ATOM 1652 N N . ALA A 1 216 ? 6.855 11.868 -47.559 1.00 35.81 216 ALA A N 1
ATOM 1653 C CA . ALA A 1 216 ? 6.081 12.912 -48.239 1.00 35.81 216 ALA A CA 1
ATOM 1654 C C . ALA A 1 216 ? 4.606 13.161 -47.837 1.00 35.81 216 ALA A C 1
ATOM 1656 O O . ALA A 1 216 ? 3.709 12.415 -48.216 1.00 35.81 216 ALA A O 1
ATOM 1657 N N . ALA A 1 217 ? 4.319 14.356 -47.306 1.00 34.41 217 ALA A N 1
ATOM 1658 C CA . ALA A 1 217 ? 3.062 15.034 -47.626 1.00 34.41 217 ALA A CA 1
ATOM 1659 C C . ALA A 1 217 ? 3.201 16.562 -47.605 1.00 34.41 217 ALA A C 1
ATOM 1661 O O . ALA A 1 217 ? 3.885 17.151 -46.772 1.00 34.41 217 ALA A O 1
ATOM 1662 N N . HIS A 1 218 ? 2.561 17.162 -48.603 1.00 34.84 218 HIS A N 1
ATOM 1663 C CA . HIS A 1 218 ? 2.644 18.541 -49.058 1.00 34.84 218 HIS A CA 1
ATOM 1664 C C . HIS A 1 218 ? 2.130 19.584 -48.061 1.00 34.84 218 HIS A C 1
ATOM 1666 O O . HIS A 1 218 ? 1.302 19.314 -47.199 1.00 34.84 218 HIS A O 1
ATOM 1672 N N . GLY A 1 219 ? 2.602 20.817 -48.259 1.00 33.28 219 GLY A N 1
ATOM 1673 C CA . GLY A 1 219 ? 2.287 21.959 -47.421 1.00 33.28 219 GLY A CA 1
ATOM 1674 C C . GLY A 1 219 ? 0.888 22.532 -47.599 1.00 33.28 219 GLY A C 1
ATOM 1675 O O . GLY A 1 219 ? 0.176 22.274 -48.568 1.00 33.28 219 GLY A O 1
ATOM 1676 N N . THR A 1 220 ? 0.523 23.409 -46.670 1.00 33.06 220 THR A N 1
ATOM 1677 C CA . THR A 1 220 ? -0.525 24.404 -46.881 1.00 33.06 220 THR A CA 1
ATOM 1678 C C . THR A 1 220 ? -0.254 25.622 -46.000 1.00 33.06 220 THR A C 1
ATOM 1680 O O . THR A 1 220 ? 0.345 25.535 -44.933 1.00 33.06 220 THR A O 1
ATOM 1683 N N . ARG A 1 221 ? -0.608 26.777 -46.554 1.00 34.31 221 ARG A N 1
ATOM 1684 C CA . ARG A 1 221 ? -0.203 28.134 -46.186 1.00 34.31 221 ARG A CA 1
ATOM 1685 C C . ARG A 1 221 ? -0.830 28.604 -44.870 1.00 34.31 221 ARG A C 1
ATOM 1687 O O . ARG A 1 221 ? -2.003 28.353 -44.622 1.00 34.31 221 ARG A O 1
ATOM 1694 N N . HIS A 1 222 ? -0.069 29.383 -44.102 1.00 35.34 222 HIS A N 1
ATOM 1695 C CA . HIS A 1 222 ? -0.583 30.204 -43.006 1.00 35.34 222 HIS A CA 1
ATOM 1696 C C . HIS A 1 222 ? -1.512 31.305 -43.541 1.00 35.34 222 HIS A C 1
ATOM 1698 O O . HIS A 1 222 ? -1.094 32.136 -44.347 1.00 35.34 222 HIS A O 1
ATOM 1704 N N . ALA A 1 223 ? -2.747 31.334 -43.044 1.00 37.72 223 ALA A N 1
ATOM 1705 C CA . ALA A 1 223 ? -3.598 32.517 -43.029 1.00 37.72 223 ALA A CA 1
ATOM 1706 C C . ALA A 1 223 ? -3.782 32.928 -41.563 1.00 37.72 223 ALA A C 1
ATOM 1708 O O . ALA A 1 223 ? -4.119 32.099 -40.717 1.00 37.72 223 ALA A O 1
ATOM 1709 N N . GLY A 1 224 ? -3.462 34.187 -41.269 1.00 36.25 224 GLY A N 1
ATOM 1710 C CA . GLY A 1 224 ? -3.551 34.769 -39.938 1.00 36.25 224 GLY A CA 1
ATOM 1711 C C . GLY A 1 224 ? -4.988 35.016 -39.493 1.00 36.25 224 GLY A C 1
ATOM 1712 O O . GLY A 1 224 ? -5.903 35.112 -40.308 1.00 36.25 224 GLY A O 1
ATOM 1713 N N . TYR A 1 225 ? -5.152 35.174 -38.183 1.00 32.91 225 TYR A N 1
ATOM 1714 C CA . TYR A 1 225 ? -6.344 35.757 -37.588 1.00 32.91 225 TYR A CA 1
ATOM 1715 C C . TYR A 1 225 ? -5.923 36.778 -36.531 1.00 32.91 225 TYR A C 1
ATOM 1717 O O . TYR A 1 225 ? -5.259 36.442 -35.552 1.00 32.91 225 TYR A O 1
ATOM 1725 N N . HIS A 1 226 ? -6.301 38.031 -36.780 1.00 38.16 226 HIS A N 1
ATOM 1726 C CA . HIS A 1 226 ? -6.390 39.100 -35.792 1.00 38.16 226 HIS A CA 1
ATOM 1727 C C . HIS A 1 226 ? -7.686 38.912 -34.989 1.00 38.16 226 HIS A C 1
ATOM 1729 O O . HIS A 1 226 ? -8.728 38.586 -35.561 1.00 38.16 226 HIS A O 1
ATOM 1735 N N . ILE A 1 227 ? -7.613 39.138 -33.681 1.00 39.97 227 ILE A N 1
ATOM 1736 C CA . ILE A 1 227 ? -8.749 39.255 -32.753 1.00 39.97 227 ILE A CA 1
ATOM 1737 C C . ILE A 1 227 ? -8.887 40.758 -32.409 1.00 39.97 227 ILE A C 1
ATOM 1739 O O . ILE A 1 227 ? -7.848 41.429 -32.393 1.00 39.97 227 ILE A O 1
ATOM 1743 N N . PRO A 1 228 ? -10.113 41.297 -32.220 1.00 57.97 228 PRO A N 1
ATOM 1744 C CA . PRO A 1 228 ? -10.353 42.698 -31.847 1.00 57.97 228 PRO A CA 1
ATOM 1745 C C . PRO A 1 228 ? -9.725 43.112 -30.512 1.00 57.97 228 PRO A C 1
ATOM 1747 O O . PRO A 1 228 ? -9.603 42.247 -29.615 1.00 57.97 228 PRO A O 1
#

Secondary structure (DSSP, 8-state):
-PPEEEEE------TTS-----HHHHHHHHHHHHHH-SSSEEEEES--HHHHHHHHHHHHSPPP--SSPPPEEEE-SS-HHHHHHHHT--GGGEEEE-TT-SSB--TTTTSSSSSSPPS-SEEEEE-S---SSPP-TTHHHHTTT--EEB--SS---HHHHHHHHHHHHTT-EE---GGGTT-TT---TTSSEE-----SS--PPPP---S-----------------

Organism: Malassezia restricta (strain ATCC 96810 / NBRC 103918 / CBS 7877) (NCBI:txid425264)

Radius of gyration: 21.35 Å; chains: 1; bounding box: 38×60×76 Å

InterPro domains:
  IPR007364 Protein arginine N-methyltransferase SFM1-like [PF04252] (5-175)
  IPR007364 Protein arginine N-methyltransferase SFM1-like [PTHR35517] (1-175)

pLDDT: mean 80.14, std 20.5, range [30.72, 98.44]

Foldseek 3Di:
DAAEEEEEALDDDDLPDADPCDVVLLVLVQLLQQLQADDYEYEYELDHPNRVVVSVVSVPPDDDDDPTHGYHYDYYNHGPVRVCVVVVNDLQQEEEAALPAQAAQALPQCPPWDDDDRRHRYYYYYHQDQDVVRDRSCPVVVVVPHHYHYLDNDDDGRSVVSSSNCCGNPVQEASQDPVCVPRPNHDDPPTGDYCPDDDDDDDDDDPDDDPDDPDDDDDDDDDDDDDD

Sequence (228 aa):
MRAEYIIEHMEEDEPEAPAHFPPWALLEYRHMLYHVGEGTTVHFTALSRASLDALHEAFRQPLPPLTQKPARFELHAESVTTLAQQRGWDLQRICLLDPKAPLPLSVRDAGLHGSNPAPFTHFLFGGILGDDPPRDRTASLRELGFPGRHLGSVQMSTDTALGVTKRVVEDGLRLGLDELRGMDGADGASDGCVWTGRVGGTAIPLPRGGPDDLGAAHGTRHAGYHIP